Protein AF-A0A1G8PY46-F1 (afdb_monomer)

pLDDT: mean 83.16, std 12.47, range [31.34, 97.94]

Radius of gyration: 24.99 Å; Cα contacts (8 Å, |Δi|>4): 493; chains: 1; bounding box: 65×54×73 Å

Organism: NCBI:txid335973

Foldseek 3Di:
DVVQVVVLVVCCVVVVNDQQPDAAEAEDQDCPVPQQVLLVCCVPDPYHYWYWHFDADPVRPHTPDIDTDDHDDDPDDKAWDQWKWKWKDDLPDDPVVVVVLLCVQCVVLVFFFWKWWWWAAPPSIIIIIIIGIDDPDPVSLVVLLCQCVVVVNDDSVVSPPPDSRRSSVVSSCVVSVVTDIDIDGQCNVVCCVPVRVIDTDDMDGGDPCVVVVVVNDPVNVNCRSNLQPQSDQFWHWDKDDLVPVVRLVSNLNSVCSNCVLPVVVNVVVVVVSVVRSPDDDFWMKIWTGGHVVDVVVLVVPCVPDPVVVNNHTDIDTGGDDDD

Mean predicted aligned error: 11.76 Å

Structure (mmCIF, N/CA/C/O backbone):
data_AF-A0A1G8PY46-F1
#
_entry.id   AF-A0A1G8PY46-F1
#
loop_
_atom_site.group_PDB
_atom_site.id
_atom_site.type_symbol
_atom_site.label_atom_id
_atom_site.label_alt_id
_atom_site.label_comp_id
_atom_site.label_asym_id
_atom_site.label_entity_id
_atom_site.label_seq_id
_atom_site.pdbx_PDB_ins_code
_atom_site.Cartn_x
_atom_site.Cartn_y
_atom_site.Cartn_z
_atom_site.occupancy
_atom_site.B_iso_or_equiv
_atom_site.auth_seq_id
_atom_site.auth_comp_id
_atom_site.auth_asym_id
_atom_site.auth_atom_id
_atom_site.pdbx_PDB_model_num
ATOM 1 N N . MET A 1 1 ? 21.172 -11.751 -20.969 1.00 77.12 1 MET A N 1
ATOM 2 C CA . MET A 1 1 ? 20.817 -10.314 -20.916 1.00 77.12 1 MET A CA 1
ATOM 3 C C . MET A 1 1 ? 22.000 -9.412 -20.569 1.00 77.12 1 MET A C 1
ATOM 5 O O . MET A 1 1 ? 22.247 -8.497 -21.336 1.00 77.12 1 MET A O 1
ATOM 9 N N . HIS A 1 2 ? 22.786 -9.693 -19.517 1.00 74.19 2 HIS A N 1
ATOM 10 C CA . HIS A 1 2 ? 23.952 -8.867 -19.128 1.00 74.19 2 HIS A CA 1
ATOM 11 C C . HIS A 1 2 ? 24.968 -8.598 -20.259 1.00 74.19 2 HIS A C 1
ATOM 13 O O . HIS A 1 2 ? 25.479 -7.490 -20.395 1.00 74.19 2 HIS A O 1
ATOM 19 N N . GLU A 1 3 ? 25.213 -9.582 -21.126 1.00 84.31 3 GLU A N 1
ATOM 20 C CA . GLU A 1 3 ? 26.100 -9.400 -22.284 1.00 84.31 3 GLU A CA 1
ATOM 21 C C . GLU A 1 3 ? 25.593 -8.334 -23.273 1.00 84.31 3 GLU A C 1
ATOM 23 O O . GLU A 1 3 ? 26.402 -7.641 -23.879 1.00 84.31 3 GLU A O 1
ATOM 28 N N . ILE A 1 4 ? 24.277 -8.129 -23.407 1.00 86.38 4 ILE A N 1
ATOM 29 C CA . ILE A 1 4 ? 23.719 -7.115 -24.319 1.00 86.38 4 ILE A CA 1
ATOM 30 C C . ILE A 1 4 ? 24.109 -5.713 -23.854 1.00 86.38 4 ILE A C 1
ATOM 32 O O . ILE A 1 4 ? 24.609 -4.934 -24.662 1.00 86.38 4 ILE A O 1
ATOM 36 N N . ALA A 1 5 ? 23.954 -5.407 -22.560 1.00 84.44 5 ALA A N 1
ATOM 37 C CA . ALA A 1 5 ? 24.386 -4.121 -22.008 1.00 84.44 5 ALA A CA 1
ATOM 38 C C . ALA A 1 5 ? 25.882 -3.892 -22.237 1.00 84.44 5 ALA A C 1
ATOM 40 O O . ALA A 1 5 ? 26.283 -2.823 -22.687 1.00 84.44 5 ALA A O 1
ATOM 41 N N . LYS A 1 6 ? 26.703 -4.922 -22.018 1.00 87.81 6 LYS A N 1
ATOM 42 C CA . LYS A 1 6 ? 28.145 -4.853 -22.266 1.00 87.81 6 LYS A CA 1
ATOM 43 C C . LYS A 1 6 ? 28.465 -4.527 -23.728 1.00 87.81 6 LYS A C 1
ATOM 45 O O . LYS A 1 6 ? 29.339 -3.701 -23.980 1.00 87.81 6 LYS A O 1
ATOM 50 N N . TYR A 1 7 ? 27.773 -5.137 -24.691 1.00 89.50 7 TYR A N 1
ATOM 51 C CA . TYR A 1 7 ? 27.978 -4.834 -26.111 1.00 89.50 7 TYR A CA 1
ATOM 52 C C . TYR A 1 7 ? 27.495 -3.433 -26.492 1.00 89.50 7 TYR A C 1
ATOM 54 O O . TYR A 1 7 ? 28.191 -2.747 -27.240 1.00 89.50 7 TYR A O 1
ATOM 62 N N . VAL A 1 8 ? 26.355 -2.982 -25.960 1.00 88.88 8 VAL A N 1
ATOM 63 C CA . VAL A 1 8 ? 25.864 -1.609 -26.167 1.00 88.88 8 VAL A CA 1
ATOM 64 C C . VAL A 1 8 ? 26.856 -0.593 -25.597 1.00 88.88 8 VAL A C 1
ATOM 66 O O . VAL A 1 8 ? 27.206 0.366 -26.284 1.00 88.88 8 VAL A O 1
ATOM 69 N N . ASP A 1 9 ? 27.382 -0.835 -24.396 1.00 88.75 9 ASP A N 1
ATOM 70 C CA . ASP A 1 9 ? 28.396 0.011 -23.761 1.00 88.75 9 ASP A CA 1
ATOM 71 C C . ASP A 1 9 ? 29.704 0.042 -24.555 1.00 88.75 9 ASP A C 1
ATOM 73 O O . ASP A 1 9 ? 30.279 1.112 -24.767 1.00 88.75 9 ASP A O 1
ATOM 77 N N . LEU A 1 10 ? 30.180 -1.117 -25.020 1.00 92.25 10 LEU A N 1
ATOM 78 C CA . LEU A 1 10 ? 31.377 -1.204 -25.856 1.00 92.25 10 LEU A CA 1
ATOM 79 C C . LEU A 1 10 ? 31.194 -0.445 -27.172 1.00 92.25 10 LEU A C 1
ATOM 81 O O . LEU A 1 10 ? 32.072 0.327 -27.549 1.00 92.25 10 LEU A O 1
ATOM 85 N N . LEU A 1 11 ? 30.053 -0.617 -27.844 1.00 90.00 11 LEU A N 1
ATOM 86 C CA . LEU A 1 11 ? 29.757 0.064 -29.102 1.00 90.00 11 LEU A CA 1
ATOM 87 C C . LEU A 1 11 ? 29.624 1.579 -28.906 1.00 90.00 11 LEU A C 1
ATOM 89 O O . LEU A 1 11 ? 30.160 2.352 -29.699 1.00 90.00 11 LEU A O 1
ATOM 93 N N . SER A 1 12 ? 28.949 2.000 -27.835 1.00 91.38 12 SER A N 1
ATOM 94 C CA . SER A 1 12 ? 28.816 3.407 -27.451 1.00 91.38 12 SER A CA 1
ATOM 95 C C . SER A 1 12 ? 30.185 4.055 -27.235 1.00 91.38 12 SER A C 1
ATOM 97 O O . SER A 1 12 ? 30.443 5.125 -27.786 1.00 91.38 12 SER A O 1
ATOM 99 N N . ARG A 1 13 ? 31.094 3.382 -26.512 1.00 92.00 13 ARG A N 1
ATOM 100 C CA . ARG A 1 13 ? 32.457 3.872 -26.247 1.00 92.00 13 ARG A CA 1
ATOM 101 C C . ARG A 1 13 ? 33.333 3.894 -27.497 1.00 92.00 13 ARG A C 1
ATOM 103 O O . ARG A 1 13 ? 34.006 4.890 -27.731 1.00 92.00 13 ARG A O 1
ATOM 110 N N . ASP A 1 14 ? 33.318 2.826 -28.293 1.00 94.62 14 ASP A N 1
ATOM 111 C CA . ASP A 1 14 ? 34.152 2.710 -29.498 1.00 94.62 14 ASP A CA 1
ATOM 112 C C . ASP A 1 14 ? 33.733 3.704 -30.590 1.00 94.62 14 ASP A C 1
ATOM 114 O O . ASP A 1 14 ? 34.573 4.280 -31.279 1.00 94.62 14 ASP A O 1
ATOM 118 N N . LYS A 1 15 ? 32.424 3.932 -30.746 1.00 92.12 15 LYS A N 1
ATOM 119 C CA . LYS A 1 15 ? 31.873 4.803 -31.795 1.00 92.12 15 LYS A CA 1
ATOM 120 C C . LYS A 1 15 ? 31.502 6.203 -31.317 1.00 92.12 15 LYS A C 1
ATOM 122 O O . LYS A 1 15 ? 31.002 6.984 -32.122 1.00 92.12 15 LYS A O 1
ATOM 127 N N . ALA A 1 16 ? 31.732 6.516 -30.040 1.00 90.94 16 ALA A N 1
ATOM 128 C CA . ALA A 1 16 ? 31.291 7.756 -29.398 1.00 90.94 16 ALA A CA 1
ATOM 129 C C . ALA A 1 16 ? 29.795 8.061 -29.647 1.00 90.94 16 ALA A C 1
ATOM 131 O O . ALA A 1 16 ? 29.398 9.213 -29.830 1.00 90.94 16 ALA A O 1
ATOM 132 N N . LEU A 1 17 ? 28.961 7.016 -29.689 1.00 90.06 17 LEU A N 1
ATOM 133 C CA . LEU A 1 17 ? 27.523 7.131 -29.927 1.00 90.06 17 LEU A CA 1
ATOM 134 C C . LEU A 1 17 ? 26.765 7.161 -28.595 1.00 90.06 17 LEU A C 1
ATOM 136 O O . LEU A 1 17 ? 27.037 6.325 -27.732 1.00 90.06 17 LEU A O 1
ATOM 140 N N . PRO A 1 18 ? 25.766 8.044 -28.426 1.00 87.81 18 PRO A N 1
ATOM 141 C CA . PRO A 1 18 ? 24.839 7.957 -27.303 1.00 87.81 18 PRO A CA 1
ATOM 142 C C . PRO A 1 18 ? 24.098 6.614 -27.311 1.00 87.81 18 PRO A C 1
ATOM 144 O O . PRO A 1 18 ? 23.643 6.170 -28.367 1.00 87.81 18 PRO A O 1
ATOM 147 N N . LYS A 1 19 ? 23.910 5.993 -26.141 1.00 86.12 19 LYS A N 1
ATOM 148 C CA . LYS A 1 19 ? 23.200 4.706 -26.019 1.00 86.12 19 LYS A CA 1
ATOM 149 C C . LYS A 1 19 ? 21.767 4.755 -26.549 1.00 86.12 19 LYS A C 1
ATOM 151 O O . LYS A 1 19 ? 21.315 3.808 -27.178 1.00 86.12 19 LYS A O 1
ATOM 156 N N . SER A 1 20 ? 21.096 5.900 -26.425 1.00 85.75 20 SER A N 1
ATOM 157 C CA . SER A 1 20 ? 19.760 6.140 -26.991 1.00 85.75 20 SER A CA 1
ATOM 158 C C . SER A 1 20 ? 19.690 6.023 -28.522 1.00 85.75 20 SER A C 1
ATOM 160 O O . SER A 1 20 ? 18.602 5.912 -29.087 1.00 85.75 20 SER A O 1
ATOM 162 N N . LYS A 1 21 ? 20.835 6.042 -29.219 1.00 88.69 21 LYS A N 1
ATOM 163 C CA . LYS A 1 21 ? 20.943 5.819 -30.670 1.00 88.69 21 LYS A CA 1
ATOM 164 C C . LYS A 1 21 ? 21.267 4.370 -31.038 1.00 88.69 21 LYS A C 1
ATOM 166 O O . LYS A 1 21 ? 21.337 4.059 -32.224 1.00 88.69 21 LYS A O 1
ATOM 171 N N . ILE A 1 22 ? 21.456 3.495 -30.056 1.00 88.62 22 ILE A N 1
ATOM 172 C CA . ILE A 1 22 ? 21.764 2.080 -30.248 1.00 88.62 22 ILE A CA 1
ATOM 173 C C . ILE A 1 22 ? 20.509 1.283 -29.906 1.00 88.62 22 ILE A C 1
ATOM 175 O O . ILE A 1 22 ? 20.048 1.301 -28.771 1.00 88.62 22 ILE A O 1
ATOM 179 N N . ARG A 1 23 ? 19.949 0.579 -30.892 1.00 90.88 23 ARG A N 1
ATOM 180 C CA . ARG A 1 23 ? 18.818 -0.328 -30.675 1.00 90.88 23 ARG A CA 1
ATOM 181 C C . ARG A 1 23 ? 19.337 -1.745 -30.476 1.00 90.88 23 ARG A C 1
ATOM 183 O O . ARG A 1 23 ? 19.993 -2.285 -31.364 1.00 90.88 23 ARG A O 1
ATOM 190 N N . ALA A 1 24 ? 19.025 -2.337 -29.333 1.00 92.00 24 ALA A N 1
ATOM 191 C CA . ALA A 1 24 ? 19.292 -3.736 -29.048 1.00 92.00 24 ALA A CA 1
ATOM 192 C C . ALA A 1 24 ? 18.044 -4.573 -29.349 1.00 92.00 24 ALA A C 1
ATOM 194 O O . ALA A 1 24 ? 16.938 -4.222 -28.942 1.00 92.00 24 ALA A O 1
ATOM 195 N N . ILE A 1 25 ? 18.225 -5.685 -30.059 1.00 93.25 25 ILE A N 1
ATOM 196 C CA . ILE A 1 25 ? 17.149 -6.622 -30.387 1.00 93.25 25 ILE A CA 1
ATOM 197 C C . ILE A 1 25 ? 17.542 -8.001 -29.866 1.00 93.25 25 ILE A C 1
ATOM 199 O O . ILE A 1 25 ? 18.625 -8.500 -30.174 1.00 93.25 25 ILE A O 1
ATOM 203 N N . VAL A 1 26 ? 16.659 -8.613 -29.082 1.00 93.31 26 VAL A N 1
ATOM 204 C CA . VAL A 1 26 ? 16.766 -10.006 -28.645 1.00 93.31 26 VAL A CA 1
ATOM 205 C C . VAL A 1 26 ? 15.797 -10.824 -29.468 1.00 93.31 26 VAL A C 1
ATOM 207 O O . VAL A 1 26 ? 14.593 -10.610 -29.393 1.00 93.31 26 VAL A O 1
ATOM 210 N N . ALA A 1 27 ? 16.317 -11.764 -30.244 1.00 93.00 27 ALA A N 1
ATOM 211 C CA . ALA A 1 27 ? 15.505 -12.697 -31.005 1.00 93.00 27 ALA A CA 1
ATOM 212 C C . ALA A 1 27 ? 15.751 -14.116 -30.486 1.00 93.00 27 ALA A C 1
ATOM 214 O O . ALA A 1 27 ? 16.902 -14.517 -30.305 1.00 93.00 27 ALA A O 1
ATOM 215 N N . SER A 1 28 ? 14.681 -14.857 -30.210 1.00 92.81 28 SER A N 1
ATOM 216 C CA . SER A 1 28 ? 14.752 -16.238 -29.727 1.00 92.81 28 SER A CA 1
ATOM 217 C C . SER A 1 28 ? 13.562 -17.034 -30.241 1.00 92.81 28 SER A C 1
ATOM 219 O O . SER A 1 28 ? 12.477 -16.486 -30.394 1.00 92.81 28 SER A O 1
ATOM 221 N N . THR A 1 29 ? 13.741 -18.331 -30.460 1.00 90.75 29 THR A N 1
ATOM 222 C CA . THR A 1 29 ? 12.642 -19.269 -30.743 1.00 90.75 29 THR A CA 1
ATOM 223 C C . THR A 1 29 ? 11.928 -19.719 -29.467 1.00 90.75 29 THR A C 1
ATOM 225 O O . THR A 1 29 ? 10.829 -20.257 -29.519 1.00 90.75 29 THR A O 1
ATOM 228 N N . THR A 1 30 ? 12.562 -19.519 -28.306 1.00 89.38 30 THR A N 1
ATOM 229 C CA . THR A 1 30 ? 12.062 -19.984 -27.009 1.00 89.38 30 THR A CA 1
ATOM 230 C C . THR A 1 30 ? 12.155 -18.862 -25.988 1.00 89.38 30 THR A C 1
ATOM 232 O O . THR A 1 30 ? 13.247 -18.384 -25.675 1.00 89.38 30 THR A O 1
ATOM 235 N N . TRP A 1 31 ? 11.004 -18.460 -25.446 1.00 92.50 31 TRP A N 1
ATOM 236 C CA . TRP A 1 31 ? 10.899 -17.325 -24.526 1.00 92.50 31 TRP A CA 1
ATOM 237 C C . TRP A 1 31 ? 10.596 -17.696 -23.076 1.00 92.50 31 TRP A C 1
ATOM 239 O O . TRP A 1 31 ? 10.725 -16.833 -22.216 1.00 92.50 31 TRP A O 1
ATOM 249 N N . HIS A 1 32 ? 10.260 -18.950 -22.759 1.00 86.69 32 HIS A N 1
ATOM 250 C CA . HIS A 1 32 ? 9.801 -19.290 -21.404 1.00 86.69 32 HIS A CA 1
ATOM 251 C C . HIS A 1 32 ? 10.833 -18.968 -20.301 1.00 86.69 32 HIS A C 1
ATOM 253 O O . HIS A 1 32 ? 10.445 -18.532 -19.222 1.00 86.69 32 HIS A O 1
ATOM 259 N N . GLU A 1 33 ? 12.136 -19.127 -20.571 1.00 87.00 33 GLU A N 1
ATOM 260 C CA . GLU A 1 33 ? 13.217 -18.764 -19.630 1.00 87.00 33 GLU A CA 1
ATOM 261 C C . GLU A 1 33 ? 13.750 -17.346 -19.848 1.00 87.00 33 GLU A C 1
ATOM 263 O O . GLU A 1 33 ? 14.442 -16.799 -18.991 1.00 87.00 33 GLU A O 1
ATOM 268 N N . LEU A 1 34 ? 13.450 -16.742 -21.001 1.00 90.25 34 LEU A N 1
ATOM 269 C CA . LEU A 1 34 ? 13.962 -15.427 -21.378 1.00 90.25 34 LEU A CA 1
ATOM 270 C C . LEU A 1 34 ? 13.000 -14.295 -21.041 1.00 90.25 34 LEU A C 1
ATOM 272 O O . LEU A 1 34 ? 13.460 -13.173 -20.865 1.00 90.25 34 LEU A O 1
ATOM 276 N N . LEU A 1 35 ? 11.699 -14.561 -20.917 1.00 90.75 35 LEU A N 1
ATOM 277 C CA . LEU A 1 35 ? 10.681 -13.527 -20.763 1.00 90.75 35 LEU A CA 1
ATOM 278 C C . LEU A 1 35 ? 10.873 -12.719 -19.477 1.00 90.75 35 LEU A C 1
ATOM 280 O O . LEU A 1 35 ? 10.955 -11.497 -19.534 1.00 90.75 35 LEU A O 1
ATOM 284 N N . VAL A 1 36 ? 11.015 -13.382 -18.329 1.00 87.62 36 VAL A N 1
ATOM 285 C CA . VAL A 1 36 ? 11.248 -12.715 -17.036 1.00 87.62 36 VAL A CA 1
ATOM 286 C C . VAL A 1 36 ? 12.540 -11.883 -17.039 1.00 87.62 36 VAL A C 1
ATOM 288 O O . VAL A 1 36 ? 12.464 -10.680 -16.777 1.00 87.62 36 VAL A O 1
ATOM 291 N N . PRO A 1 37 ? 13.725 -12.439 -17.373 1.00 87.56 37 PRO A N 1
ATOM 292 C CA . PRO A 1 37 ? 14.949 -11.645 -17.388 1.00 87.56 37 PRO A CA 1
ATOM 293 C C . PRO A 1 37 ? 14.945 -10.567 -18.475 1.00 87.56 37 PRO A C 1
ATOM 295 O O . PRO A 1 37 ? 15.546 -9.519 -18.259 1.00 87.56 37 PRO A O 1
ATOM 298 N N . PHE A 1 38 ? 14.282 -10.781 -19.617 1.00 91.56 38 PHE A N 1
ATOM 299 C CA . PHE A 1 38 ? 14.081 -9.746 -20.633 1.00 91.56 38 PHE A CA 1
ATOM 300 C C . PHE A 1 38 ? 13.242 -8.594 -20.098 1.00 91.56 38 PHE A C 1
ATOM 302 O O . PHE A 1 38 ? 13.642 -7.450 -20.265 1.00 91.56 38 PHE A O 1
ATOM 309 N N . SER A 1 39 ? 12.137 -8.891 -19.417 1.00 88.50 39 SER A N 1
ATOM 310 C CA . SER A 1 39 ? 11.219 -7.883 -18.880 1.00 88.50 39 SER A CA 1
ATOM 311 C C . SER A 1 39 ? 11.896 -7.020 -17.818 1.00 88.50 39 SER A C 1
ATOM 313 O O . SER A 1 39 ? 11.839 -5.797 -17.893 1.00 88.50 39 SER A O 1
ATOM 315 N N . TYR A 1 40 ? 12.646 -7.648 -16.905 1.00 85.00 40 TYR A N 1
ATOM 316 C CA . TYR A 1 40 ? 13.486 -6.937 -15.938 1.00 85.00 40 TYR A CA 1
ATOM 317 C C . TYR A 1 40 ? 14.546 -6.054 -16.617 1.00 85.00 40 TYR A C 1
ATOM 319 O O . TYR A 1 40 ? 14.811 -4.933 -16.191 1.00 85.00 40 TYR A O 1
ATOM 327 N N . TYR A 1 41 ? 15.183 -6.546 -17.683 1.00 86.81 41 TYR A N 1
ATOM 328 C CA . TYR A 1 41 ? 16.186 -5.755 -18.394 1.00 86.81 41 TYR A CA 1
ATOM 329 C C . TYR A 1 41 ? 15.550 -4.593 -19.159 1.00 86.81 41 TYR A C 1
ATOM 331 O O . TYR A 1 41 ? 16.059 -3.482 -19.115 1.00 86.81 41 TYR A O 1
ATOM 339 N N . ALA A 1 42 ? 14.425 -4.832 -19.829 1.00 87.31 42 ALA A N 1
ATOM 340 C CA . ALA A 1 42 ? 13.709 -3.823 -20.597 1.00 87.31 42 ALA A CA 1
ATOM 341 C C . ALA A 1 42 ? 13.212 -2.668 -19.721 1.00 87.31 42 ALA A C 1
ATOM 343 O O . ALA A 1 42 ? 13.188 -1.537 -20.195 1.00 87.31 42 ALA A O 1
ATOM 344 N N . SER A 1 43 ? 12.878 -2.924 -18.450 1.00 79.06 43 SER A N 1
ATOM 345 C CA . SER A 1 43 ? 12.476 -1.878 -17.503 1.00 79.06 43 SER A CA 1
ATOM 346 C C . SER A 1 43 ? 13.638 -1.113 -16.859 1.00 79.06 43 SER A C 1
ATOM 348 O O . SER A 1 43 ? 13.401 -0.089 -16.224 1.00 79.06 43 SER A O 1
ATOM 350 N N . THR A 1 44 ? 14.884 -1.578 -17.002 1.00 78.31 44 THR A N 1
ATOM 351 C CA . THR A 1 44 ? 16.048 -1.008 -16.294 1.00 78.31 44 THR A CA 1
ATOM 352 C C . THR A 1 44 ? 17.074 -0.333 -17.200 1.00 78.31 44 THR A C 1
ATOM 354 O O . THR A 1 44 ? 17.870 0.472 -16.718 1.00 78.31 44 THR A O 1
ATOM 357 N N . VAL A 1 45 ? 17.096 -0.648 -18.497 1.00 84.06 45 VAL A N 1
ATOM 358 C CA . VAL A 1 45 ? 18.096 -0.106 -19.429 1.00 84.06 45 VAL A CA 1
ATOM 359 C C . VAL A 1 45 ? 17.723 1.270 -19.982 1.00 84.06 45 VAL A C 1
ATOM 361 O O . VAL A 1 45 ? 16.563 1.576 -20.235 1.00 84.06 45 VAL A O 1
ATOM 364 N N . ASP A 1 46 ? 18.744 2.085 -20.250 1.00 81.50 46 ASP A N 1
ATOM 365 C CA . ASP A 1 46 ? 18.645 3.448 -20.791 1.00 81.50 46 ASP A CA 1
ATOM 366 C C . ASP A 1 46 ? 18.741 3.507 -22.330 1.00 81.50 46 ASP A C 1
ATOM 368 O O . ASP A 1 46 ? 18.984 4.562 -22.925 1.00 81.50 46 ASP A O 1
ATOM 372 N N . PHE A 1 47 ? 18.562 2.366 -23.000 1.00 85.38 47 PHE A N 1
ATOM 373 C CA . PHE A 1 47 ? 18.610 2.238 -24.454 1.00 85.38 47 PHE A CA 1
ATOM 374 C C . PHE A 1 47 ? 17.420 1.439 -24.997 1.00 85.38 47 PHE A C 1
ATOM 376 O O . PHE A 1 47 ? 16.899 0.565 -24.306 1.00 85.38 47 PHE A O 1
ATOM 383 N N . PRO A 1 48 ? 16.996 1.685 -26.251 1.00 87.75 48 PRO A N 1
ATOM 384 C CA . PRO A 1 48 ? 15.925 0.916 -26.877 1.00 87.75 48 PRO A CA 1
ATOM 385 C C . PRO A 1 48 ? 16.247 -0.586 -26.925 1.00 87.75 48 PRO A C 1
ATOM 387 O O . PRO A 1 48 ? 17.176 -1.000 -27.622 1.00 87.75 48 PRO A O 1
ATOM 390 N N . LEU A 1 49 ? 15.457 -1.392 -26.214 1.00 91.94 49 LEU A N 1
ATOM 391 C CA . LEU A 1 49 ? 15.540 -2.852 -26.188 1.00 91.94 49 LEU A CA 1
ATOM 392 C C . LEU A 1 49 ? 14.217 -3.456 -26.679 1.00 91.94 49 LEU A C 1
ATOM 394 O O . LEU A 1 49 ? 13.151 -3.150 -26.152 1.00 91.94 49 LEU A O 1
ATOM 398 N N . GLU A 1 50 ? 14.286 -4.319 -27.690 1.00 94.19 50 GLU A N 1
ATOM 399 C CA . GLU A 1 50 ? 13.128 -5.014 -28.262 1.00 94.19 50 GLU A CA 1
ATOM 400 C C . GLU A 1 50 ? 13.327 -6.535 -28.227 1.00 94.19 50 GLU A C 1
ATOM 402 O O . GLU A 1 50 ? 14.449 -7.025 -28.361 1.00 94.19 50 GLU A O 1
ATOM 407 N N . GLY A 1 51 ? 12.234 -7.282 -28.058 1.00 94.25 51 GLY A N 1
ATOM 408 C CA . GLY A 1 51 ? 12.214 -8.744 -28.064 1.00 94.25 51 GLY A CA 1
ATOM 409 C C . GLY A 1 51 ? 11.377 -9.276 -29.225 1.00 94.25 51 GLY A C 1
ATOM 410 O O . GLY A 1 51 ? 10.298 -8.746 -29.481 1.00 94.25 51 GLY A O 1
ATOM 411 N N . TYR A 1 52 ? 11.852 -10.316 -29.910 1.00 95.44 52 TYR A N 1
ATOM 412 C CA . TYR A 1 52 ? 11.119 -11.018 -30.967 1.00 95.44 52 TYR A CA 1
ATOM 413 C C . TYR A 1 52 ? 11.157 -12.538 -30.765 1.00 95.44 52 TYR A C 1
ATOM 415 O O . TYR A 1 52 ? 12.215 -13.126 -30.519 1.00 95.44 52 TYR A O 1
ATOM 423 N N . SER A 1 53 ? 9.998 -13.180 -30.890 1.00 94.88 53 SER A N 1
ATOM 424 C CA . SER A 1 53 ? 9.875 -14.627 -31.035 1.00 94.88 53 SER A CA 1
ATOM 425 C C . SER A 1 53 ? 9.989 -14.992 -32.501 1.00 94.88 53 SER A C 1
ATOM 427 O O . SER A 1 53 ? 9.272 -14.421 -33.316 1.00 94.88 53 SER A O 1
ATOM 429 N N . LEU A 1 54 ? 10.897 -15.907 -32.824 1.00 94.25 54 LEU A N 1
ATOM 430 C CA . LEU A 1 54 ? 11.100 -16.381 -34.188 1.00 94.25 54 LEU A CA 1
ATOM 431 C C . LEU A 1 54 ? 10.425 -17.736 -34.375 1.00 94.25 54 LEU A C 1
ATOM 433 O O . LEU A 1 54 ? 10.738 -18.682 -33.649 1.00 94.25 54 LEU A O 1
ATOM 437 N N . ASP A 1 55 ? 9.572 -17.832 -35.386 1.00 92.12 55 ASP A N 1
ATOM 438 C CA . ASP A 1 55 ? 9.060 -19.105 -35.875 1.00 92.12 55 ASP A CA 1
ATOM 439 C C . ASP A 1 55 ? 9.998 -19.591 -36.981 1.00 92.12 55 ASP A C 1
ATOM 441 O O . ASP A 1 55 ? 10.208 -18.897 -37.975 1.00 92.12 55 ASP A O 1
ATOM 445 N N . MET A 1 56 ? 10.607 -20.763 -36.800 1.00 91.44 56 MET A N 1
ATOM 446 C CA . MET A 1 56 ? 11.592 -21.313 -37.739 1.00 91.44 56 MET A CA 1
ATOM 447 C C . MET A 1 56 ? 10.962 -22.380 -38.630 1.00 91.44 56 MET A C 1
ATOM 449 O O . MET A 1 56 ? 10.084 -23.128 -38.198 1.00 91.44 56 MET A O 1
ATOM 453 N N . ASP A 1 57 ? 11.462 -22.495 -39.855 1.00 89.62 57 ASP A N 1
ATOM 454 C CA . ASP A 1 57 ? 11.175 -23.625 -40.728 1.00 89.62 57 ASP A CA 1
ATOM 455 C C . ASP A 1 57 ? 11.857 -24.895 -40.191 1.00 89.62 57 ASP A C 1
ATOM 457 O O . ASP A 1 57 ? 12.720 -24.874 -39.310 1.00 89.62 57 ASP A O 1
ATOM 461 N N . THR A 1 58 ? 11.472 -26.036 -40.747 1.00 87.00 58 THR A N 1
ATOM 462 C CA . THR A 1 58 ? 11.974 -27.373 -40.411 1.00 87.00 58 THR A CA 1
ATOM 463 C C . THR A 1 58 ? 13.485 -27.545 -40.600 1.00 87.00 58 THR A C 1
ATOM 465 O O . THR A 1 58 ? 14.058 -28.488 -40.054 1.00 87.00 58 THR A O 1
ATOM 468 N N . ASP A 1 59 ? 14.141 -26.639 -41.332 1.00 88.94 59 ASP A N 1
ATOM 469 C CA . ASP A 1 59 ? 15.597 -26.594 -41.490 1.00 88.94 59 ASP A CA 1
ATOM 470 C C . ASP A 1 59 ? 16.325 -25.973 -40.279 1.00 88.94 59 ASP A C 1
ATOM 472 O O . ASP A 1 59 ? 17.546 -26.099 -40.170 1.00 88.94 59 ASP A O 1
ATOM 476 N N . GLY A 1 60 ? 15.594 -25.324 -39.362 1.00 79.81 60 GLY A N 1
ATOM 477 C CA . GLY A 1 60 ? 16.134 -24.647 -38.182 1.00 79.81 60 GLY A CA 1
ATOM 478 C C . GLY A 1 60 ? 16.974 -23.401 -38.490 1.00 79.81 60 GLY A C 1
ATOM 479 O O . GLY A 1 60 ? 17.654 -22.899 -37.596 1.00 79.81 60 GLY A O 1
ATOM 480 N N . ILE A 1 61 ? 16.952 -22.908 -39.732 1.00 84.44 61 ILE A N 1
ATOM 481 C CA . ILE A 1 61 ? 17.751 -21.768 -40.213 1.00 84.44 61 ILE A CA 1
ATOM 482 C C . ILE A 1 61 ? 16.848 -20.683 -40.801 1.00 84.44 61 ILE A C 1
ATOM 484 O O . ILE A 1 61 ? 17.076 -19.495 -40.565 1.00 84.44 61 ILE A O 1
ATOM 488 N N . THR A 1 62 ? 15.831 -21.072 -41.562 1.00 87.94 62 THR A N 1
ATOM 489 C CA . THR A 1 62 ? 14.928 -20.142 -42.230 1.00 87.94 62 THR A CA 1
ATOM 490 C C . THR A 1 62 ? 13.891 -19.634 -41.234 1.00 87.94 62 THR A C 1
ATOM 492 O O . THR A 1 62 ? 13.157 -20.415 -40.638 1.00 87.94 62 THR A O 1
ATOM 495 N N . VAL A 1 63 ? 13.823 -18.315 -41.045 1.00 89.00 63 VAL A N 1
ATOM 496 C CA . VAL A 1 63 ? 12.776 -17.670 -40.238 1.00 89.00 63 VAL A CA 1
ATOM 497 C C . VAL A 1 63 ? 11.510 -17.579 -41.088 1.00 89.00 63 VAL A C 1
ATOM 499 O O . VAL A 1 63 ? 11.526 -16.949 -42.145 1.00 89.00 63 VAL A O 1
ATOM 502 N N . LEU A 1 64 ? 10.432 -18.212 -40.634 1.00 91.25 64 LEU A N 1
ATOM 503 C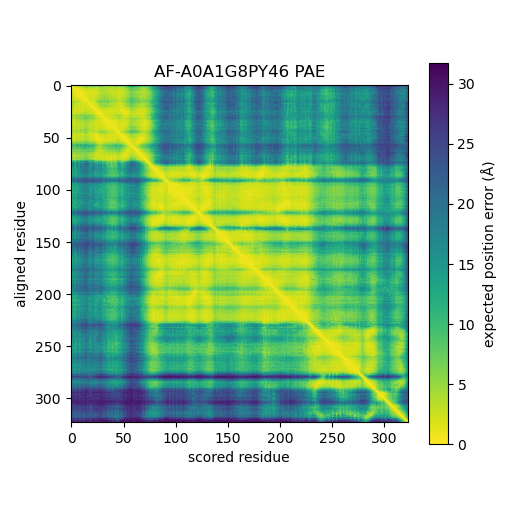 CA . LEU A 1 64 ? 9.110 -18.144 -41.253 1.00 91.25 64 LEU A CA 1
ATOM 504 C C . LEU A 1 64 ? 8.364 -16.883 -40.829 1.00 91.25 64 LEU A C 1
ATOM 506 O O . LEU A 1 64 ? 7.748 -16.229 -41.667 1.00 91.25 64 LEU A O 1
ATOM 510 N N . ASP A 1 65 ? 8.432 -16.549 -39.541 1.00 92.25 65 ASP A N 1
ATOM 511 C CA . ASP A 1 65 ? 7.759 -15.382 -38.982 1.00 92.25 65 ASP A CA 1
ATOM 512 C C . ASP A 1 65 ? 8.498 -14.839 -37.752 1.00 92.25 65 ASP A C 1
ATOM 514 O O . ASP A 1 65 ? 9.329 -15.522 -37.144 1.00 92.25 65 ASP A O 1
ATOM 518 N N . ALA A 1 66 ? 8.210 -13.589 -37.399 1.00 93.75 66 ALA A N 1
ATOM 519 C CA . ALA A 1 66 ? 8.766 -12.933 -36.228 1.00 93.75 66 ALA A CA 1
ATOM 520 C C . ALA A 1 66 ? 7.715 -12.062 -35.534 1.00 93.75 66 ALA A C 1
ATOM 522 O O . ALA A 1 66 ? 7.272 -11.044 -36.068 1.00 93.75 66 ALA A O 1
ATOM 523 N N . HIS A 1 67 ? 7.395 -12.406 -34.289 1.00 93.19 67 HIS A N 1
ATOM 524 C CA . HIS A 1 67 ? 6.405 -11.691 -33.482 1.00 93.19 67 HIS A CA 1
ATOM 525 C C . HIS A 1 67 ? 7.089 -10.925 -32.368 1.00 93.19 67 HIS A C 1
ATOM 527 O O . HIS A 1 67 ? 7.965 -11.457 -31.687 1.00 93.19 67 HIS A O 1
ATOM 533 N N . ARG A 1 68 ? 6.687 -9.675 -32.146 1.00 93.88 68 ARG A N 1
ATOM 534 C CA . ARG A 1 68 ? 7.230 -8.882 -31.042 1.00 93.88 68 ARG A CA 1
ATOM 535 C C . ARG A 1 68 ? 6.751 -9.455 -29.708 1.00 93.88 68 ARG A C 1
ATOM 537 O O . ARG A 1 68 ? 5.563 -9.702 -29.529 1.00 93.88 68 ARG A O 1
ATOM 544 N N . ILE A 1 69 ? 7.679 -9.628 -28.774 1.00 94.12 69 ILE A N 1
ATOM 545 C CA . ILE A 1 69 ? 7.380 -10.014 -27.397 1.00 94.12 69 ILE A CA 1
ATOM 546 C C . ILE A 1 69 ? 7.172 -8.759 -26.561 1.00 94.12 69 ILE A C 1
ATOM 548 O O . ILE A 1 69 ? 8.007 -7.849 -26.559 1.00 94.12 69 ILE A O 1
ATOM 552 N N . GLU A 1 70 ? 6.063 -8.731 -25.833 1.00 90.31 70 GLU A N 1
ATOM 553 C CA . GLU A 1 70 ? 5.822 -7.719 -24.816 1.00 90.31 70 GLU A CA 1
ATOM 554 C C . GLU A 1 70 ? 6.519 -8.118 -23.519 1.00 90.31 70 GLU A C 1
ATOM 556 O O . GLU A 1 70 ? 6.452 -9.265 -23.072 1.00 90.31 70 GLU A O 1
ATOM 561 N N . ALA A 1 71 ? 7.238 -7.160 -22.936 1.00 87.75 71 ALA A N 1
ATOM 562 C CA . ALA A 1 71 ? 7.777 -7.327 -21.601 1.00 87.75 71 ALA A CA 1
ATOM 563 C C . ALA A 1 71 ? 6.620 -7.459 -20.605 1.00 87.75 71 ALA A C 1
ATOM 565 O O . ALA A 1 71 ? 5.601 -6.781 -20.727 1.00 87.75 71 ALA A O 1
ATOM 566 N N . LEU A 1 72 ? 6.808 -8.307 -19.601 1.00 84.69 72 LEU A N 1
ATOM 567 C CA . LEU A 1 72 ? 5.946 -8.342 -18.434 1.00 84.69 72 LEU A CA 1
ATOM 568 C C . LEU A 1 72 ? 5.986 -6.977 -17.744 1.00 84.69 72 LEU A C 1
ATOM 570 O O . LEU A 1 72 ? 7.057 -6.372 -17.616 1.00 84.69 72 LEU A O 1
ATOM 574 N N . SER A 1 73 ? 4.829 -6.528 -17.263 1.00 69.56 73 SER A N 1
ATOM 575 C CA . SER A 1 73 ? 4.752 -5.407 -16.333 1.00 69.56 73 SER A CA 1
ATOM 576 C C . SER A 1 73 ? 5.648 -5.669 -15.124 1.00 69.56 73 SER A C 1
ATOM 578 O O . SER A 1 73 ? 5.888 -6.821 -14.744 1.00 69.56 73 SER A O 1
ATOM 580 N N . ALA A 1 74 ? 6.163 -4.595 -14.522 1.00 62.62 74 ALA A N 1
ATOM 581 C CA . ALA A 1 74 ? 6.862 -4.716 -13.251 1.00 62.62 74 ALA A CA 1
ATOM 582 C C . ALA A 1 74 ? 5.960 -5.458 -12.246 1.00 62.62 74 ALA A C 1
ATOM 584 O O . ALA A 1 74 ? 4.747 -5.253 -12.272 1.00 62.62 74 ALA A O 1
ATOM 585 N N . PRO A 1 75 ? 6.518 -6.339 -11.398 1.00 62.84 75 PRO A N 1
ATOM 586 C CA . PRO A 1 75 ? 5.722 -6.995 -10.375 1.00 62.84 75 PRO A CA 1
ATOM 587 C C . PRO A 1 75 ? 5.109 -5.934 -9.462 1.00 62.84 75 PRO A C 1
ATOM 589 O O . PRO A 1 75 ? 5.827 -5.067 -8.955 1.00 62.84 75 PRO A O 1
ATOM 592 N N . ASP A 1 76 ? 3.797 -6.010 -9.261 1.00 63.28 76 ASP A N 1
ATOM 593 C CA . ASP A 1 76 ? 3.097 -5.079 -8.388 1.00 63.28 76 ASP A CA 1
ATOM 594 C C . ASP A 1 76 ? 3.545 -5.293 -6.943 1.00 63.28 76 ASP A C 1
ATOM 596 O O . ASP A 1 76 ? 3.451 -6.393 -6.386 1.00 63.28 76 ASP A O 1
ATOM 600 N N . GLU A 1 77 ? 4.049 -4.233 -6.319 1.00 70.50 77 GLU A N 1
ATOM 601 C CA . GLU A 1 77 ? 4.394 -4.268 -4.906 1.00 70.50 77 GLU A CA 1
ATOM 602 C C . GLU A 1 77 ? 3.113 -4.333 -4.072 1.00 70.50 77 GLU A C 1
ATOM 604 O O . GLU A 1 77 ? 2.213 -3.500 -4.200 1.00 70.50 77 GLU A O 1
ATOM 609 N N 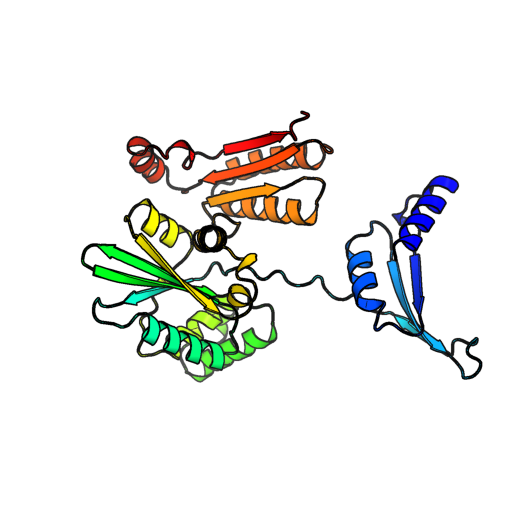. ARG A 1 78 ? 3.030 -5.331 -3.189 1.00 76.50 78 ARG A N 1
ATOM 610 C CA . ARG A 1 78 ? 1.942 -5.428 -2.220 1.00 76.50 78 ARG A CA 1
ATOM 611 C C . ARG A 1 78 ? 2.249 -4.519 -1.038 1.00 76.50 78 ARG A C 1
ATOM 613 O O . ARG A 1 78 ? 3.093 -4.836 -0.207 1.00 76.50 78 ARG A O 1
ATOM 620 N N . THR A 1 79 ? 1.520 -3.414 -0.950 1.00 84.88 79 THR A N 1
ATOM 621 C CA . THR A 1 79 ? 1.474 -2.561 0.244 1.00 84.88 79 THR A CA 1
ATOM 622 C C . THR A 1 79 ? 0.084 -2.588 0.881 1.00 84.88 79 THR A C 1
ATOM 624 O O . THR A 1 79 ? -0.849 -3.185 0.336 1.00 84.88 79 THR A O 1
ATOM 627 N N . LEU A 1 80 ? -0.041 -1.970 2.052 1.00 90.12 80 LEU A N 1
ATOM 628 C CA . LEU A 1 80 ? -1.297 -1.773 2.763 1.00 90.12 80 LEU A CA 1
ATOM 629 C C . LEU A 1 80 ? -2.069 -0.576 2.203 1.00 90.12 80 LEU A C 1
ATOM 631 O O . LEU A 1 80 ? -1.500 0.348 1.626 1.00 90.12 80 LEU A O 1
ATOM 635 N N . THR A 1 81 ? -3.385 -0.594 2.368 1.00 88.38 81 THR A N 1
ATOM 636 C CA . THR A 1 81 ? -4.280 0.411 1.794 1.00 88.38 81 THR A CA 1
ATOM 637 C C . THR A 1 81 ? -4.512 1.568 2.758 1.00 88.38 81 THR A C 1
ATOM 639 O O . THR A 1 81 ? -4.642 1.380 3.969 1.00 88.38 81 THR A O 1
ATOM 642 N N . TRP A 1 82 ? -4.637 2.786 2.224 1.00 85.38 82 TRP A N 1
ATOM 643 C CA . TRP A 1 82 ? -4.944 3.960 3.047 1.00 85.38 82 TRP A CA 1
ATOM 644 C C . TRP A 1 82 ? -6.328 3.862 3.705 1.00 85.38 82 TRP A C 1
ATOM 646 O O . TRP A 1 82 ? -6.488 4.168 4.887 1.00 85.38 82 TRP A O 1
ATOM 656 N N . HIS A 1 83 ? -7.333 3.388 2.961 1.00 88.44 83 HIS A N 1
ATOM 657 C CA . HIS A 1 83 ? -8.658 3.135 3.517 1.00 88.44 83 HIS A CA 1
ATOM 658 C C . HIS A 1 83 ? -8.609 1.940 4.470 1.00 88.44 83 HIS A C 1
ATOM 660 O O . HIS A 1 83 ? -8.223 0.836 4.084 1.00 88.44 83 HIS A O 1
ATOM 666 N N . GLN A 1 84 ? -9.019 2.170 5.717 1.00 94.44 84 GLN A N 1
ATOM 667 C CA . GLN A 1 84 ? -9.028 1.173 6.785 1.00 94.44 84 GLN A CA 1
ATOM 668 C C . GLN A 1 84 ? -10.415 1.111 7.441 1.00 94.44 84 GLN A C 1
ATOM 670 O O . GLN A 1 84 ? -11.283 1.972 7.224 1.00 94.44 84 GLN A O 1
ATOM 675 N N . ARG A 1 85 ? -10.646 0.091 8.274 1.00 96.69 85 ARG A N 1
ATOM 676 C CA . ARG A 1 85 ? -11.844 0.001 9.120 1.00 96.69 85 ARG A CA 1
ATOM 677 C C . ARG A 1 85 ? -11.482 -0.209 10.578 1.00 96.69 85 ARG A C 1
ATOM 679 O O . ARG A 1 85 ? -10.665 -1.051 10.923 1.00 96.69 85 ARG A O 1
ATOM 686 N N . TRP A 1 86 ? -12.142 0.558 11.431 1.00 96.00 86 TRP A N 1
ATOM 687 C CA . TRP A 1 86 ? -12.121 0.401 12.871 1.00 96.00 86 TRP A CA 1
ATOM 688 C C . TRP A 1 86 ? -13.315 -0.445 13.288 1.00 96.00 86 TRP A C 1
ATOM 690 O O . TRP A 1 86 ? -14.463 -0.037 13.100 1.00 96.00 86 TRP A O 1
ATOM 700 N N . ILE A 1 87 ? -13.048 -1.592 13.891 1.00 96.62 87 ILE A N 1
ATOM 701 C CA . ILE A 1 87 ? -14.065 -2.560 14.283 1.00 96.62 87 ILE A CA 1
ATOM 702 C C . ILE A 1 87 ? -14.101 -2.593 15.809 1.00 96.62 87 ILE A C 1
ATOM 704 O O . ILE A 1 87 ? -13.230 -3.215 16.418 1.00 96.62 87 ILE A O 1
ATOM 708 N N . PRO A 1 88 ? -15.042 -1.881 16.458 1.00 94.69 88 PRO A N 1
ATOM 709 C CA . PRO A 1 88 ? -15.136 -1.881 17.907 1.00 94.69 88 PRO A CA 1
ATOM 710 C C . PRO A 1 88 ? -15.633 -3.242 18.399 1.00 94.69 88 PRO A C 1
ATOM 712 O O . PRO A 1 88 ? -16.590 -3.803 17.864 1.00 94.69 88 PRO A O 1
ATOM 715 N N . LEU A 1 89 ? -15.006 -3.743 19.456 1.00 92.81 89 LEU A N 1
ATOM 716 C CA . LEU A 1 89 ? -15.359 -4.995 20.106 1.00 92.81 89 LEU A CA 1
ATOM 717 C C . LEU A 1 89 ? -15.876 -4.715 21.515 1.00 92.81 89 LEU A C 1
ATOM 719 O O . LEU A 1 89 ? -15.365 -3.848 22.234 1.00 92.81 89 LEU A O 1
ATOM 723 N N . THR A 1 90 ? -16.907 -5.454 21.912 1.00 84.94 90 THR A N 1
ATOM 724 C CA . THR A 1 90 ? -17.332 -5.487 23.309 1.00 84.94 90 THR A CA 1
ATOM 725 C C . THR A 1 90 ? -16.352 -6.353 24.113 1.00 84.94 90 THR A C 1
ATOM 727 O O . THR A 1 90 ? -15.768 -7.275 23.544 1.00 84.94 90 THR A O 1
ATOM 730 N N . PRO A 1 91 ? -16.141 -6.085 25.416 1.00 78.81 91 PRO A N 1
ATOM 731 C CA . PRO A 1 91 ? -15.122 -6.784 26.214 1.00 78.81 91 PRO A CA 1
ATOM 732 C C . PRO A 1 91 ? -15.289 -8.312 26.294 1.00 78.81 91 PRO A C 1
ATOM 734 O O . PRO A 1 91 ? -14.354 -9.020 26.649 1.00 78.81 91 PRO A O 1
ATOM 737 N N . ASP A 1 92 ? -16.494 -8.806 26.024 1.00 79.44 92 ASP A N 1
ATOM 738 C CA . ASP A 1 92 ? -16.899 -10.210 26.054 1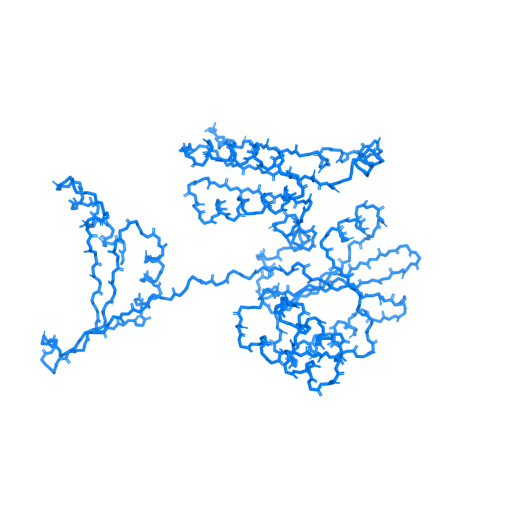.00 79.44 92 ASP A CA 1
ATOM 739 C C . ASP A 1 92 ? -16.823 -10.907 24.687 1.00 79.44 92 ASP A C 1
ATOM 741 O O . ASP A 1 92 ? -16.952 -12.131 24.623 1.00 79.44 92 ASP A O 1
ATOM 745 N N . LYS A 1 93 ? -16.613 -10.164 23.591 1.00 83.12 93 LYS A N 1
ATOM 746 C CA . LYS A 1 93 ? -16.481 -10.763 22.261 1.00 83.12 93 LYS A CA 1
ATOM 747 C C . LYS A 1 93 ? -15.111 -11.414 22.092 1.00 83.12 93 LYS A C 1
ATOM 749 O O . LYS A 1 93 ? -14.076 -10.813 22.363 1.00 83.12 93 LYS A O 1
ATOM 754 N N . ASP A 1 94 ? -15.108 -12.628 21.547 1.00 90.62 94 ASP A N 1
ATOM 755 C CA . ASP A 1 94 ? -13.876 -13.292 21.131 1.00 90.62 94 ASP A CA 1
ATOM 756 C C . ASP A 1 94 ? -13.330 -12.641 19.851 1.00 90.62 94 ASP A C 1
ATOM 758 O O . ASP A 1 94 ? -13.884 -12.788 18.758 1.00 90.62 94 ASP A O 1
ATOM 762 N N . VAL A 1 95 ? -12.207 -11.937 19.995 1.00 93.06 95 VAL A N 1
ATOM 763 C CA . VAL A 1 95 ? -11.479 -11.281 18.902 1.00 93.06 95 VAL A CA 1
ATOM 764 C C . VAL A 1 95 ? -11.156 -12.262 17.766 1.00 93.06 95 VAL A C 1
ATOM 766 O O . VAL A 1 95 ? -11.234 -11.888 16.599 1.00 93.06 95 VAL A O 1
ATOM 769 N N . ALA A 1 96 ? -10.799 -13.516 18.077 1.00 93.69 96 ALA A N 1
ATOM 770 C CA . ALA A 1 96 ? -10.465 -14.511 17.056 1.00 93.69 96 ALA A CA 1
ATOM 771 C C . ALA A 1 96 ? -11.698 -14.955 16.262 1.00 93.69 96 ALA A C 1
ATOM 773 O O . ALA A 1 96 ? -11.604 -15.186 15.058 1.00 93.69 96 ALA A O 1
ATOM 774 N N . HIS A 1 97 ? -12.856 -15.048 16.917 1.00 93.81 97 HIS A N 1
ATOM 775 C CA . HIS A 1 97 ? -14.111 -15.361 16.244 1.00 93.81 97 HIS A CA 1
ATOM 776 C C . HIS A 1 97 ? -14.501 -14.255 15.258 1.00 93.81 97 HIS A C 1
ATOM 778 O O . HIS A 1 97 ? -14.734 -14.545 14.088 1.00 93.81 97 HIS A O 1
ATOM 784 N N . VAL A 1 98 ? -14.454 -12.990 15.696 1.00 95.31 98 VAL A N 1
ATOM 785 C CA . VAL A 1 98 ? -14.730 -11.837 14.821 1.00 95.31 98 VAL A CA 1
ATOM 786 C C . VAL A 1 98 ? -13.744 -11.771 13.655 1.00 95.31 98 VAL A C 1
ATOM 788 O O . VAL A 1 98 ? -14.147 -11.514 12.525 1.00 95.31 98 VAL A O 1
ATOM 791 N N . TRP A 1 99 ? -12.458 -12.041 13.902 1.00 96.75 99 TRP A N 1
ATOM 792 C CA . TRP A 1 99 ? -11.466 -12.109 12.830 1.00 96.75 99 TRP A CA 1
ATOM 793 C C . TRP A 1 99 ? -11.792 -13.193 11.795 1.00 96.75 99 TRP A C 1
ATOM 795 O O . TRP A 1 99 ? -11.713 -12.941 10.595 1.00 96.75 99 TRP A O 1
ATOM 805 N N . ASN A 1 100 ? -12.194 -14.385 12.243 1.00 96.19 100 ASN A N 1
ATOM 806 C CA . ASN A 1 100 ? -12.557 -15.474 11.339 1.00 96.19 100 ASN A CA 1
ATOM 807 C C . ASN A 1 100 ? -13.788 -15.134 10.485 1.00 96.19 100 ASN A C 1
ATOM 809 O O . ASN A 1 100 ? -13.776 -15.450 9.299 1.00 96.19 100 ASN A O 1
ATOM 813 N N . GLU A 1 101 ? -14.799 -14.460 11.045 1.00 95.81 101 GLU A N 1
ATOM 814 C CA . GLU A 1 101 ? -15.951 -13.965 10.272 1.00 95.81 101 GLU A CA 1
ATOM 815 C C . GLU A 1 101 ? -15.506 -12.990 9.169 1.00 95.81 101 GLU A C 1
ATOM 817 O O . GLU A 1 101 ? -15.872 -13.156 8.007 1.00 95.81 101 GLU A O 1
ATOM 822 N N . ILE A 1 102 ? -14.651 -12.013 9.503 1.00 97.06 102 ILE A N 1
ATOM 823 C CA . ILE A 1 102 ? -14.098 -11.059 8.526 1.00 97.06 102 ILE A CA 1
ATOM 824 C C . ILE A 1 102 ? -13.334 -11.796 7.423 1.00 97.06 102 ILE A C 1
ATOM 826 O O . ILE A 1 102 ? -13.511 -11.496 6.243 1.00 97.06 102 ILE A O 1
ATOM 830 N N . ARG A 1 103 ? -12.499 -12.772 7.799 1.00 97.12 103 ARG A N 1
ATOM 831 C CA . ARG A 1 103 ? -11.712 -13.568 6.852 1.00 97.12 103 ARG A CA 1
ATOM 832 C C . ARG A 1 103 ? -12.598 -14.361 5.898 1.00 97.12 103 ARG A C 1
ATOM 834 O O . ARG A 1 103 ? -12.298 -14.433 4.709 1.00 97.12 103 ARG A O 1
ATOM 841 N N . GLU A 1 104 ? -13.669 -14.967 6.399 1.00 96.75 104 GLU A N 1
ATOM 842 C CA . GLU A 1 104 ? -14.609 -15.721 5.569 1.00 96.75 104 GLU A CA 1
ATOM 843 C C . GLU A 1 104 ? -15.332 -14.822 4.563 1.00 96.75 104 GLU A C 1
ATOM 845 O O . GLU A 1 104 ? -15.429 -15.189 3.393 1.00 96.75 104 GLU A O 1
ATOM 850 N N . GLU A 1 105 ? -15.783 -13.635 4.976 1.00 96.31 105 GLU A N 1
ATOM 851 C CA . GLU A 1 105 ? -16.430 -12.688 4.059 1.00 96.31 105 GLU A CA 1
ATOM 852 C C . GLU A 1 105 ? -15.452 -12.107 3.028 1.00 96.31 105 GLU A C 1
ATOM 854 O O . GLU A 1 105 ? -15.767 -12.070 1.839 1.00 96.31 105 GLU A O 1
ATOM 859 N N . LEU A 1 106 ? -14.233 -11.733 3.432 1.00 95.44 106 LEU A N 1
ATOM 860 C CA . LEU A 1 106 ? -13.205 -11.266 2.493 1.00 95.44 106 LEU A CA 1
ATOM 861 C C . LEU A 1 106 ? -12.810 -12.351 1.482 1.00 95.44 106 LEU A C 1
ATOM 863 O O . LEU A 1 106 ? -12.678 -12.057 0.296 1.00 95.44 106 LEU A O 1
ATOM 867 N N . SER A 1 107 ? -12.719 -13.612 1.913 1.00 94.31 107 SER A N 1
ATOM 868 C CA . SER A 1 107 ? -12.446 -14.749 1.026 1.00 94.31 107 SER A CA 1
ATOM 869 C C . SER A 1 107 ? -13.542 -14.946 -0.031 1.00 94.31 107 SER A C 1
ATOM 871 O O . SER A 1 107 ? -13.235 -15.175 -1.201 1.00 94.31 107 SER A O 1
ATOM 873 N N . LYS A 1 108 ? -14.824 -14.774 0.333 1.00 93.38 108 LYS A N 1
ATOM 874 C CA . LYS A 1 108 ? -15.948 -14.803 -0.629 1.00 93.38 108 LYS A CA 1
ATOM 875 C C . LYS A 1 108 ? -15.880 -13.663 -1.647 1.00 93.38 108 LYS A C 1
ATOM 877 O O . LYS A 1 108 ? -16.316 -13.843 -2.778 1.00 93.38 108 LYS A O 1
ATOM 882 N N . LEU A 1 109 ? -15.316 -12.521 -1.254 1.00 91.69 109 LEU A N 1
ATOM 883 C CA . LEU A 1 109 ? -15.023 -11.378 -2.126 1.00 91.69 109 LEU A CA 1
ATOM 884 C C . LEU A 1 109 ? -13.703 -11.546 -2.909 1.00 91.69 109 LEU A C 1
ATOM 886 O O . LEU A 1 109 ? -13.267 -10.623 -3.595 1.00 91.69 109 LEU A O 1
ATOM 890 N N . GLY A 1 110 ? -13.031 -12.696 -2.783 1.00 91.44 110 GLY A N 1
ATOM 891 C CA . GLY A 1 110 ? -11.751 -12.987 -3.427 1.00 91.44 110 GLY A CA 1
ATOM 892 C C . GLY A 1 110 ? -10.555 -12.246 -2.823 1.00 91.44 110 GLY A C 1
ATOM 893 O O . GLY A 1 110 ? -9.465 -12.278 -3.393 1.00 91.44 110 GLY A O 1
ATOM 894 N N . ILE A 1 111 ? -10.714 -11.549 -1.702 1.00 92.94 111 ILE A N 1
ATOM 895 C CA . ILE A 1 111 ? -9.661 -10.754 -1.065 1.00 92.94 111 ILE A CA 1
ATOM 896 C C . ILE A 1 111 ? -8.923 -11.630 -0.054 1.00 92.94 111 ILE A C 1
ATOM 898 O O . ILE A 1 111 ? -9.503 -12.090 0.926 1.00 92.94 111 ILE A O 1
ATOM 902 N N . PHE A 1 112 ? -7.630 -11.844 -0.296 1.00 93.25 112 PHE A N 1
ATOM 903 C CA . PHE A 1 112 ? -6.805 -12.766 0.493 1.00 93.25 112 PHE A CA 1
ATOM 904 C C . PHE A 1 112 ? -5.646 -12.079 1.218 1.00 93.25 112 PHE A C 1
ATOM 906 O O . PHE A 1 112 ? -5.209 -12.568 2.252 1.00 93.25 112 PHE A O 1
ATOM 913 N N . ASP A 1 113 ? -5.184 -10.934 0.714 1.00 94.19 113 ASP A N 1
ATOM 914 C CA . ASP A 1 113 ? -4.074 -10.178 1.292 1.00 94.19 113 ASP A CA 1
ATOM 915 C C . ASP A 1 113 ? -4.628 -9.068 2.193 1.00 94.19 113 ASP A C 1
ATOM 917 O O . ASP A 1 113 ? -5.120 -8.055 1.696 1.00 94.19 113 ASP A O 1
ATOM 921 N N . PHE A 1 114 ? -4.591 -9.249 3.514 1.00 96.31 114 PHE A N 1
ATOM 922 C CA . PHE A 1 114 ? -5.026 -8.234 4.481 1.00 96.31 114 PHE A CA 1
ATOM 923 C C . PHE A 1 114 ? -4.479 -8.508 5.887 1.00 96.31 114 PHE A C 1
ATOM 925 O O . PHE A 1 114 ? -4.013 -9.605 6.203 1.00 96.31 114 PHE A O 1
ATOM 932 N N . VAL A 1 115 ? -4.535 -7.489 6.746 1.00 97.50 115 VAL A N 1
ATOM 933 C CA . VAL A 1 115 ? -4.061 -7.552 8.132 1.00 97.50 115 VAL A CA 1
ATOM 934 C C . VAL A 1 115 ? -5.063 -6.937 9.103 1.00 97.50 115 VAL A C 1
ATOM 936 O O . VAL A 1 115 ? -5.852 -6.054 8.759 1.00 97.50 115 VAL A O 1
ATOM 939 N N . GLY A 1 116 ? -5.016 -7.413 10.342 1.00 97.62 116 GLY A N 1
ATOM 940 C CA . GLY A 1 116 ? -5.785 -6.905 11.467 1.00 97.62 116 GLY A CA 1
ATOM 941 C C . GLY A 1 116 ? -4.864 -6.566 12.630 1.00 97.62 116 GLY A C 1
ATOM 942 O O . GLY A 1 116 ? -4.151 -7.440 13.116 1.00 97.62 116 GLY A O 1
ATOM 943 N N . LEU A 1 117 ? -4.902 -5.332 13.121 1.00 97.12 117 LEU A N 1
ATOM 944 C CA . LEU A 1 117 ? -4.210 -4.947 14.351 1.00 97.12 117 LEU A CA 1
ATOM 945 C C . LEU A 1 117 ? -5.205 -4.915 15.511 1.00 97.12 117 LEU A C 1
ATOM 947 O O . LEU A 1 117 ? -6.131 -4.103 15.513 1.00 97.12 117 LEU A O 1
ATOM 951 N N . HIS A 1 118 ? -5.016 -5.789 16.501 1.00 96.31 118 HIS A N 1
ATOM 952 C CA . HIS A 1 118 ? -5.776 -5.724 17.746 1.00 96.31 118 HIS A CA 1
ATOM 953 C C . HIS A 1 118 ? -5.288 -4.556 18.605 1.00 96.31 118 HIS A C 1
ATOM 955 O O . HIS A 1 118 ? -4.087 -4.413 18.831 1.00 96.31 118 HIS A O 1
ATOM 961 N N . LEU A 1 119 ? -6.218 -3.754 19.115 1.00 94.62 119 LEU A N 1
ATOM 962 C CA . LEU A 1 119 ? -5.940 -2.638 20.010 1.00 94.62 119 LEU A CA 1
ATOM 963 C C . LEU A 1 119 ? -6.761 -2.759 21.292 1.00 94.62 119 LEU A C 1
ATOM 965 O O . LEU A 1 119 ? -7.968 -3.007 21.249 1.00 94.62 119 LEU A O 1
ATOM 969 N N . GLU A 1 120 ? -6.111 -2.496 22.423 1.00 93.12 120 GLU A N 1
ATOM 970 C CA . GLU A 1 120 ? -6.730 -2.471 23.748 1.00 93.12 120 GLU A CA 1
ATOM 971 C C . GLU A 1 120 ? -6.724 -1.048 24.309 1.00 93.12 120 GLU A C 1
ATOM 973 O O . GLU A 1 120 ? -5.693 -0.384 24.373 1.00 93.12 120 GLU A O 1
ATOM 978 N N . GLY A 1 121 ? -7.895 -0.560 24.700 1.00 87.56 121 GLY A N 1
ATOM 979 C CA . GLY A 1 121 ? -8.093 0.782 25.231 1.00 87.56 121 GLY A CA 1
ATOM 980 C C . GLY A 1 121 ? -8.528 0.772 26.691 1.00 87.56 121 GLY A C 1
ATOM 981 O O . GLY A 1 121 ? -8.757 -0.267 27.315 1.00 87.56 121 GLY A O 1
ATOM 982 N N . GLU A 1 122 ? -8.709 1.968 27.248 1.00 84.31 122 GLU A N 1
ATOM 983 C CA . GLU A 1 122 ? -9.217 2.114 28.610 1.00 84.31 122 GLU A CA 1
ATOM 984 C C . GLU A 1 122 ? -10.586 1.445 28.799 1.00 84.31 122 GLU A C 1
ATOM 986 O O . GLU A 1 122 ? -11.425 1.406 27.893 1.00 84.31 122 GLU A O 1
ATOM 991 N N . ARG A 1 123 ? -10.848 0.987 30.031 1.00 81.75 123 ARG A N 1
ATOM 992 C CA . ARG A 1 123 ? -12.107 0.330 30.431 1.00 81.75 123 ARG A CA 1
ATOM 993 C C . ARG A 1 123 ? -12.405 -0.942 29.627 1.00 81.75 123 ARG A C 1
ATOM 995 O O . ARG A 1 123 ? -13.563 -1.206 29.311 1.00 81.75 123 ARG A O 1
ATOM 1002 N N . SER A 1 124 ? -11.359 -1.703 29.297 1.00 82.12 124 SER A N 1
ATOM 1003 C CA . SER A 1 124 ? -11.452 -2.974 28.563 1.00 82.12 124 SER A CA 1
ATOM 1004 C C . SER A 1 124 ? -12.078 -2.838 27.173 1.00 82.12 124 SER A C 1
ATOM 1006 O O . SER A 1 124 ? -12.601 -3.810 26.634 1.00 82.12 124 SER A O 1
ATOM 1008 N N . LYS A 1 125 ? -12.044 -1.633 26.588 1.00 89.12 125 LYS A N 1
ATOM 1009 C CA . LYS A 1 125 ? -12.431 -1.445 25.192 1.00 89.12 125 LYS A CA 1
ATOM 1010 C C . LYS A 1 125 ? -11.439 -2.181 24.307 1.00 89.12 125 LYS A C 1
ATOM 1012 O O . LYS A 1 125 ? -10.236 -2.099 24.530 1.00 89.12 125 LYS A O 1
ATOM 1017 N N . GLN A 1 126 ? -11.950 -2.849 23.289 1.00 93.50 126 GLN A N 1
ATOM 1018 C CA . GLN A 1 126 ? -11.136 -3.559 22.316 1.00 93.50 126 GLN A CA 1
ATOM 1019 C C . GLN A 1 126 ? -11.546 -3.136 20.913 1.00 93.50 126 GLN A C 1
ATOM 1021 O O . GLN A 1 126 ? -12.681 -2.702 20.685 1.00 93.50 126 GLN A O 1
ATOM 1026 N N . ALA A 1 127 ? -10.618 -3.235 19.973 1.00 95.50 127 ALA A N 1
ATOM 1027 C CA . ALA A 1 127 ? -10.909 -3.021 18.569 1.00 95.50 127 ALA A CA 1
ATOM 1028 C C . ALA A 1 127 ? -9.954 -3.795 17.668 1.00 95.50 127 ALA A C 1
ATOM 1030 O O . ALA A 1 127 ? -8.843 -4.139 18.067 1.00 95.50 127 ALA A O 1
ATOM 1031 N N . ILE A 1 128 ? -10.387 -4.022 16.431 1.00 97.19 128 ILE A N 1
ATOM 1032 C CA . ILE A 1 128 ? -9.518 -4.447 15.336 1.00 97.19 128 ILE A CA 1
ATOM 1033 C C . ILE A 1 128 ? -9.437 -3.300 14.333 1.00 97.19 128 ILE A C 1
ATOM 1035 O O . ILE A 1 128 ? -10.460 -2.750 13.920 1.00 97.19 128 ILE A O 1
ATOM 1039 N N . VAL A 1 129 ? -8.221 -2.953 13.931 1.00 97.25 129 VAL A N 1
ATOM 1040 C CA . VAL A 1 129 ? -7.973 -2.123 12.753 1.00 97.25 129 VAL A CA 1
ATOM 1041 C C . VAL A 1 129 ? -7.753 -3.058 11.580 1.00 97.25 129 VAL A C 1
ATOM 1043 O O . VAL A 1 129 ? -6.738 -3.746 11.527 1.00 97.25 129 VAL A O 1
ATOM 1046 N N . LEU A 1 130 ? -8.716 -3.105 10.667 1.00 97.94 130 LEU A N 1
ATOM 1047 C CA . LEU A 1 130 ? -8.623 -3.868 9.430 1.00 97.94 130 LEU A CA 1
ATOM 1048 C C . LEU A 1 130 ? -8.010 -2.995 8.336 1.00 97.94 130 LEU A C 1
ATOM 1050 O O . LEU A 1 130 ? -8.499 -1.892 8.068 1.00 97.94 130 LEU A O 1
ATOM 1054 N N . CYS A 1 131 ? -6.988 -3.525 7.676 1.00 95.81 131 CYS A N 1
ATOM 1055 C CA . CYS A 1 131 ? -6.354 -2.916 6.519 1.00 95.81 131 CYS A CA 1
ATOM 1056 C C . CYS A 1 131 ? -6.174 -3.969 5.421 1.00 95.81 131 CYS A C 1
ATOM 1058 O O . CYS A 1 131 ? -5.725 -5.082 5.697 1.00 95.81 131 CYS A O 1
ATOM 1060 N N . LEU A 1 132 ? -6.559 -3.631 4.190 1.00 95.06 132 LEU A N 1
ATOM 1061 C CA . LEU A 1 132 ? -6.383 -4.519 3.045 1.00 95.06 132 LEU A CA 1
ATOM 1062 C C . LEU A 1 132 ? -4.971 -4.354 2.476 1.00 95.06 132 LEU A C 1
ATOM 1064 O O . LEU A 1 132 ? -4.311 -3.340 2.702 1.00 95.06 132 LEU A O 1
ATOM 1068 N N . GLY A 1 133 ? -4.506 -5.348 1.728 1.00 91.94 133 GLY A N 1
ATOM 1069 C CA . GLY A 1 133 ? -3.446 -5.159 0.750 1.00 91.94 133 GLY A CA 1
ATOM 1070 C C . GLY A 1 133 ? -4.000 -4.516 -0.524 1.00 91.94 133 GLY A C 1
ATOM 1071 O O . GLY A 1 133 ? -5.175 -4.686 -0.847 1.00 91.94 133 GLY A O 1
ATOM 1072 N N . THR A 1 134 ? -3.159 -3.783 -1.253 1.00 87.69 134 THR A N 1
ATOM 1073 C CA . THR A 1 134 ? -3.524 -3.194 -2.559 1.00 87.69 134 THR A CA 1
ATOM 1074 C C . THR A 1 134 ? -4.125 -4.228 -3.518 1.00 87.69 134 THR A C 1
ATOM 1076 O O . THR A 1 134 ? -3.539 -5.296 -3.748 1.00 87.69 134 THR A O 1
ATOM 1079 N N . ILE A 1 135 ? -5.283 -3.899 -4.096 1.00 85.69 135 ILE A N 1
ATOM 1080 C CA . ILE A 1 135 ? -6.025 -4.746 -5.031 1.00 85.69 135 ILE A CA 1
ATOM 1081 C C . ILE A 1 135 ? -5.628 -4.342 -6.451 1.00 85.69 135 ILE A C 1
ATOM 1083 O O . ILE A 1 135 ? -6.102 -3.352 -6.994 1.00 85.69 135 ILE A O 1
ATOM 1087 N N . GLN A 1 136 ? -4.747 -5.138 -7.052 1.00 72.38 136 GLN A N 1
ATOM 1088 C CA . GLN A 1 136 ? -4.163 -4.841 -8.372 1.00 72.38 136 GLN A CA 1
ATOM 1089 C C . GLN A 1 136 ? -5.019 -5.357 -9.540 1.00 72.38 136 GLN A C 1
ATOM 1091 O O . GLN A 1 136 ? -4.814 -4.980 -10.687 1.00 72.38 136 GLN A O 1
ATOM 1096 N N . ASP A 1 137 ? -5.985 -6.228 -9.254 1.00 70.38 137 ASP A N 1
ATOM 1097 C CA . ASP A 1 137 ? -6.872 -6.799 -10.262 1.00 70.38 137 ASP A CA 1
ATOM 1098 C C . ASP A 1 137 ? -7.988 -5.801 -10.613 1.00 70.38 137 ASP A C 1
ATOM 1100 O O . ASP A 1 137 ? -8.918 -5.589 -9.826 1.00 70.38 137 ASP A O 1
ATOM 1104 N N . THR A 1 138 ? -7.885 -5.166 -11.787 1.00 65.38 138 THR A N 1
ATOM 1105 C CA . THR A 1 138 ? -8.862 -4.170 -12.249 1.00 65.38 138 THR A CA 1
A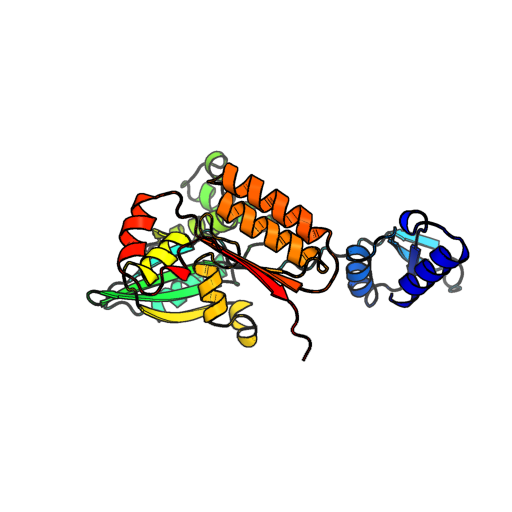TOM 1106 C C . THR A 1 138 ? -10.257 -4.757 -12.440 1.00 65.38 138 THR A C 1
ATOM 1108 O O . THR A 1 138 ? -11.238 -4.023 -12.303 1.00 65.38 138 THR A O 1
ATOM 1111 N N . ASP A 1 139 ? -10.371 -6.063 -12.693 1.00 62.19 139 ASP A N 1
ATOM 1112 C CA . ASP A 1 139 ? -11.653 -6.713 -12.969 1.00 62.19 139 ASP A CA 1
ATOM 1113 C C . ASP A 1 139 ? -12.517 -6.810 -11.702 1.00 62.19 139 ASP A C 1
ATOM 1115 O O . ASP A 1 139 ? -13.740 -6.652 -11.754 1.00 62.19 139 ASP A O 1
ATOM 1119 N N . ARG A 1 140 ? -11.890 -6.913 -10.523 1.00 80.12 140 ARG A N 1
ATOM 1120 C CA . ARG A 1 140 ? -12.603 -6.966 -9.233 1.00 80.12 140 ARG A CA 1
ATOM 1121 C C . ARG A 1 140 ? -13.385 -5.707 -8.910 1.00 80.12 140 ARG A C 1
ATOM 1123 O O . ARG A 1 140 ? -14.399 -5.772 -8.217 1.00 80.12 140 ARG A O 1
ATOM 1130 N N . ARG A 1 141 ? -12.947 -4.551 -9.416 1.00 87.06 141 ARG A N 1
ATOM 1131 C CA . ARG A 1 141 ? -13.692 -3.299 -9.241 1.00 87.06 141 ARG A CA 1
ATOM 1132 C C . ARG A 1 141 ? -15.116 -3.449 -9.769 1.00 87.06 141 ARG A C 1
ATOM 1134 O O . ARG A 1 141 ? -16.062 -3.090 -9.072 1.00 87.06 141 ARG A O 1
ATOM 1141 N N . ALA A 1 142 ? -15.256 -3.971 -10.987 1.00 84.38 142 ALA A N 1
ATOM 1142 C CA . ALA A 1 142 ? -16.553 -4.136 -11.628 1.00 84.38 142 ALA A CA 1
ATOM 1143 C C . ALA A 1 142 ? -17.451 -5.090 -10.827 1.00 84.38 142 ALA A C 1
ATOM 1145 O O . ALA A 1 142 ? -18.642 -4.822 -10.668 1.00 84.38 142 ALA A O 1
ATOM 1146 N N . GLU A 1 143 ? -16.875 -6.151 -10.257 1.00 88.75 143 GLU A N 1
ATOM 1147 C CA . GLU A 1 143 ? -17.594 -7.092 -9.394 1.00 88.75 143 GLU A CA 1
ATOM 1148 C C . GLU A 1 143 ? -18.125 -6.422 -8.120 1.00 88.75 143 GLU A C 1
ATOM 1150 O O . GLU A 1 143 ? -19.297 -6.602 -7.780 1.00 88.75 143 GLU A O 1
ATOM 1155 N N . PHE A 1 144 ? -17.312 -5.604 -7.439 1.00 91.00 144 PHE A N 1
ATOM 1156 C CA . PHE A 1 144 ? -17.747 -4.887 -6.235 1.00 91.00 144 PHE A CA 1
ATOM 1157 C C . PHE A 1 144 ? -18.826 -3.846 -6.533 1.00 91.00 144 PHE A C 1
ATOM 1159 O O . PHE A 1 144 ? -19.809 -3.768 -5.797 1.00 91.00 144 PHE A O 1
ATOM 1166 N N . VAL A 1 145 ? -18.680 -3.081 -7.621 1.00 88.06 145 VAL A N 1
ATOM 1167 C CA . VAL A 1 145 ? -19.708 -2.128 -8.067 1.00 88.06 145 VAL A CA 1
ATOM 1168 C C . VAL A 1 145 ? -21.013 -2.864 -8.348 1.00 88.06 145 VAL A C 1
ATOM 1170 O O . VAL A 1 145 ? -22.047 -2.514 -7.784 1.00 88.06 145 VAL A O 1
ATOM 1173 N N . HIS A 1 146 ? -20.968 -3.926 -9.157 1.00 89.88 146 HIS A N 1
ATOM 1174 C CA . HIS A 1 146 ? -22.152 -4.719 -9.473 1.00 89.88 146 HIS A CA 1
ATOM 1175 C C . HIS A 1 146 ? -22.810 -5.283 -8.207 1.00 89.88 146 HIS A C 1
ATOM 1177 O O . HIS A 1 146 ? -24.029 -5.205 -8.062 1.00 89.88 146 HIS A O 1
ATOM 1183 N N . LEU A 1 147 ? -22.023 -5.818 -7.269 1.00 90.38 147 LEU A N 1
ATOM 1184 C CA . LEU A 1 147 ? -22.528 -6.329 -5.998 1.00 90.38 147 LEU A CA 1
ATOM 1185 C C . LEU A 1 147 ? -23.281 -5.242 -5.217 1.00 90.38 147 LEU A C 1
ATOM 1187 O O . LEU A 1 147 ? -24.438 -5.454 -4.855 1.00 90.38 147 LEU A O 1
ATOM 1191 N N . LEU A 1 148 ? -22.660 -4.080 -5.010 1.00 91.00 148 LEU A N 1
ATOM 1192 C CA . LEU A 1 148 ? -23.230 -2.968 -4.244 1.00 91.00 148 LEU A CA 1
ATOM 1193 C C . LEU A 1 148 ? -24.494 -2.385 -4.897 1.00 91.00 148 LEU A C 1
ATOM 1195 O O . LEU A 1 148 ? -25.486 -2.137 -4.207 1.00 91.00 148 LEU A O 1
ATOM 1199 N N . VAL A 1 149 ? -24.493 -2.236 -6.225 1.00 91.62 149 VA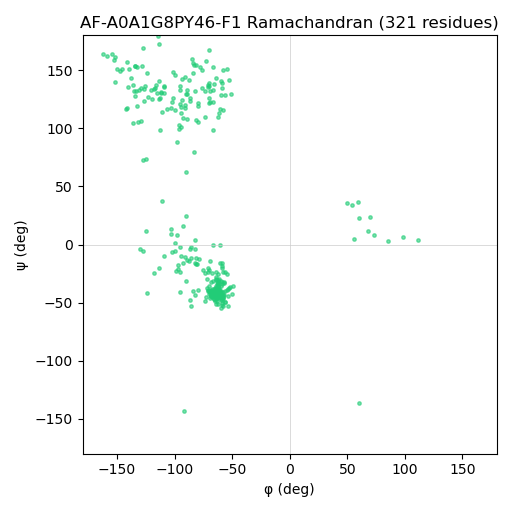L A N 1
ATOM 1200 C CA . VAL A 1 149 ? -25.654 -1.763 -6.997 1.00 91.62 149 VAL A CA 1
ATOM 1201 C C . VAL A 1 149 ? -26.784 -2.795 -6.975 1.00 91.62 149 VAL A C 1
ATOM 1203 O O . VAL A 1 149 ? -27.938 -2.451 -6.732 1.00 91.62 149 VAL A O 1
ATOM 1206 N N . SER A 1 150 ? -26.477 -4.086 -7.157 1.00 89.38 150 SER A N 1
ATOM 1207 C CA . SER A 1 150 ? -27.484 -5.162 -7.155 1.00 89.38 150 SER A CA 1
ATOM 1208 C C . SER A 1 150 ? -28.198 -5.327 -5.809 1.00 89.38 150 SER A C 1
ATOM 1210 O O . SER A 1 150 ? -29.328 -5.813 -5.756 1.00 89.38 150 SER A O 1
ATOM 1212 N N . GLN A 1 151 ? -27.557 -4.889 -4.725 1.00 87.88 151 GLN A N 1
ATOM 1213 C CA . GLN A 1 151 ? -28.121 -4.861 -3.377 1.00 87.88 151 GLN A CA 1
ATOM 1214 C C . GLN A 1 151 ? -28.999 -3.624 -3.122 1.00 87.88 151 GLN A C 1
ATOM 1216 O O . GLN A 1 151 ? -29.616 -3.529 -2.062 1.00 87.88 151 GLN A O 1
ATOM 1221 N N . GLY A 1 152 ? -29.087 -2.698 -4.085 1.00 83.50 152 GLY A N 1
ATOM 1222 C CA . GLY A 1 152 ? -29.892 -1.479 -3.999 1.00 83.50 152 GLY A CA 1
ATOM 1223 C C . GLY A 1 152 ? -29.359 -0.461 -2.992 1.00 83.50 152 GLY A C 1
ATOM 1224 O O . GLY A 1 152 ? -30.139 0.321 -2.453 1.00 83.50 152 GLY A O 1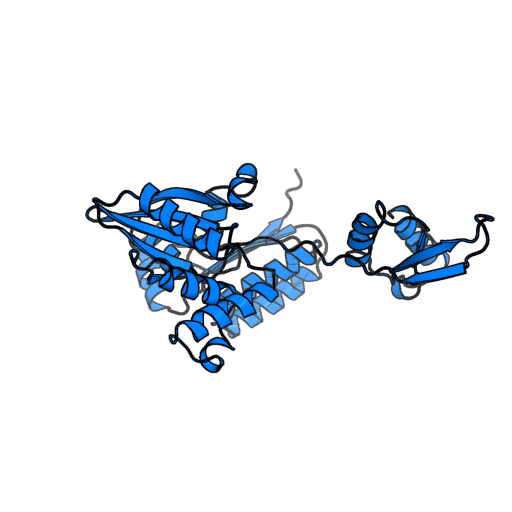
ATOM 1225 N N . LEU A 1 153 ? -28.059 -0.513 -2.686 1.00 77.69 153 LEU A N 1
ATOM 1226 C CA . LEU A 1 153 ? -27.428 0.349 -1.683 1.00 77.69 153 LEU A CA 1
ATOM 1227 C C . LEU A 1 153 ? -26.905 1.661 -2.271 1.00 77.69 153 LEU A C 1
ATOM 1229 O O . LEU A 1 153 ? -26.886 2.667 -1.568 1.00 77.69 153 LEU A O 1
ATOM 1233 N N . PHE A 1 154 ? -26.474 1.627 -3.531 1.00 88.38 154 PHE A N 1
ATOM 1234 C CA . PHE A 1 154 ? -25.832 2.733 -4.237 1.00 88.38 154 PHE A CA 1
ATOM 1235 C C . PHE A 1 154 ? -26.226 2.703 -5.710 1.00 88.38 154 PHE A C 1
ATOM 1237 O O . PHE A 1 154 ? -26.447 1.619 -6.262 1.00 88.38 154 PHE A O 1
ATOM 1244 N N . ASP A 1 155 ? -26.249 3.869 -6.347 1.00 88.38 155 ASP A N 1
ATOM 1245 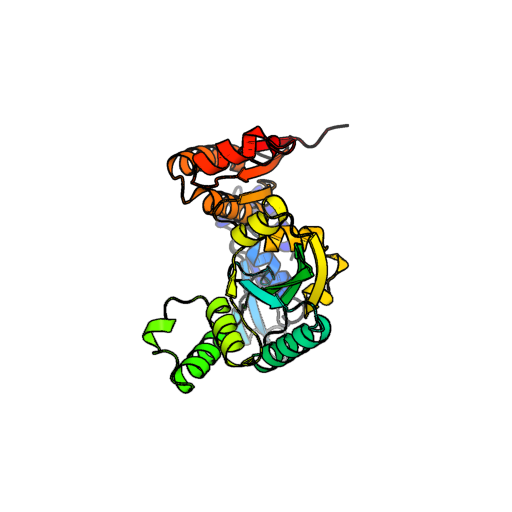C CA . ASP A 1 155 ? -26.289 3.952 -7.802 1.00 88.38 155 ASP A CA 1
ATOM 1246 C C . ASP A 1 155 ? -24.862 3.849 -8.365 1.00 88.38 155 ASP A C 1
ATOM 1248 O O . ASP A 1 155 ? -23.876 4.148 -7.689 1.00 88.38 155 ASP A O 1
ATOM 1252 N N . GLU A 1 156 ? -24.718 3.419 -9.621 1.00 86.88 156 GLU A N 1
ATOM 1253 C CA . GLU A 1 156 ? -23.393 3.259 -10.243 1.00 86.88 156 GLU A CA 1
ATOM 1254 C C . GLU A 1 156 ? -22.606 4.580 -10.270 1.00 86.88 156 GLU A C 1
ATOM 1256 O O . GLU A 1 156 ? -21.388 4.583 -10.095 1.00 86.88 156 GLU A O 1
ATOM 1261 N N . ASP A 1 157 ? -23.306 5.706 -10.436 1.00 87.75 157 ASP A N 1
ATOM 1262 C CA . ASP A 1 157 ? -22.712 7.043 -10.431 1.00 87.75 157 ASP A CA 1
ATOM 1263 C C . ASP A 1 157 ? -22.064 7.399 -9.083 1.00 87.75 157 ASP A C 1
ATOM 1265 O O . ASP A 1 157 ? -21.003 8.024 -9.085 1.00 87.75 157 ASP A O 1
ATOM 1269 N N . ASP A 1 158 ? -22.622 6.936 -7.958 1.00 86.56 158 ASP A N 1
ATOM 1270 C CA . ASP A 1 158 ? -22.073 7.184 -6.615 1.00 86.56 158 ASP A CA 1
ATOM 1271 C C . ASP A 1 158 ? -20.724 6.480 -6.403 1.00 86.56 158 ASP A C 1
ATOM 1273 O O . ASP A 1 158 ? -19.915 6.892 -5.575 1.00 86.56 158 ASP A O 1
ATOM 1277 N N . LEU A 1 159 ? -20.470 5.403 -7.151 1.00 89.19 159 LEU A N 1
ATOM 1278 C CA . LEU A 1 159 ? -19.312 4.528 -6.966 1.00 89.19 159 LEU A CA 1
ATOM 1279 C C . LEU A 1 159 ? -18.170 4.823 -7.947 1.00 89.19 159 LEU A C 1
ATOM 1281 O O . LEU A 1 159 ? -17.094 4.230 -7.838 1.00 89.19 159 LEU A O 1
ATOM 1285 N N . LYS A 1 160 ? -18.372 5.726 -8.916 1.00 83.94 160 LYS A N 1
ATOM 1286 C CA . LYS A 1 160 ? -17.392 5.998 -9.982 1.00 83.94 160 LYS A CA 1
ATOM 1287 C C . LYS A 1 160 ? -16.060 6.517 -9.457 1.00 83.94 160 LYS A C 1
ATOM 1289 O O . LYS A 1 160 ? -15.023 6.101 -9.971 1.00 83.94 160 LYS A O 1
ATOM 1294 N N . GLU A 1 161 ? -16.093 7.384 -8.451 1.00 83.69 161 GLU A N 1
ATOM 1295 C CA . GLU A 1 161 ? -14.904 8.047 -7.899 1.00 83.69 161 GLU A CA 1
ATOM 1296 C C . GLU A 1 161 ? -14.242 7.258 -6.761 1.00 83.69 161 GLU A C 1
ATOM 1298 O O . GLU A 1 161 ? -13.100 7.533 -6.397 1.00 83.69 161 GLU A O 1
ATOM 1303 N N . GLU A 1 162 ? -14.924 6.249 -6.219 1.00 86.31 162 GLU A N 1
ATOM 1304 C CA . GLU A 1 162 ? -14.420 5.466 -5.092 1.00 86.31 162 GLU A CA 1
ATOM 1305 C C . GLU A 1 162 ? -13.246 4.582 -5.508 1.00 86.31 162 GLU A C 1
ATOM 1307 O O . GLU A 1 162 ? -13.288 3.954 -6.562 1.00 86.31 162 GLU A O 1
ATOM 1312 N N . ALA A 1 163 ? -12.205 4.468 -4.683 1.00 86.69 163 ALA A N 1
ATOM 1313 C CA . ALA A 1 163 ? -11.100 3.541 -4.939 1.00 86.69 163 ALA A CA 1
ATOM 1314 C C . ALA A 1 163 ? -11.564 2.072 -4.852 1.00 86.69 163 ALA A C 1
ATOM 1316 O O . ALA A 1 163 ? -12.496 1.746 -4.114 1.00 86.69 163 ALA A O 1
ATOM 1317 N N . THR A 1 164 ? -10.904 1.156 -5.569 1.00 89.75 164 THR A N 1
ATOM 1318 C CA . THR A 1 164 ? -11.266 -0.279 -5.583 1.00 89.75 164 THR A CA 1
ATOM 1319 C C . THR A 1 164 ? -11.266 -0.888 -4.178 1.00 89.75 164 THR A C 1
ATOM 1321 O O . THR A 1 164 ? -12.172 -1.630 -3.807 1.00 89.75 164 THR A O 1
ATOM 1324 N N . GLU A 1 165 ? -10.294 -0.512 -3.357 1.00 90.38 165 GLU A N 1
ATOM 1325 C CA . GLU A 1 165 ? -10.158 -0.902 -1.957 1.00 90.38 165 GLU A CA 1
ATOM 1326 C C . GLU A 1 165 ? -11.313 -0.389 -1.092 1.00 90.38 165 GLU A C 1
ATOM 1328 O O . GLU A 1 165 ? -11.773 -1.072 -0.176 1.00 90.38 165 GLU A O 1
ATOM 1333 N N . GLN A 1 166 ? -11.798 0.820 -1.371 1.00 90.75 166 GLN A N 1
ATOM 1334 C CA . GLN A 1 166 ? -12.914 1.402 -0.638 1.00 90.75 166 GLN A CA 1
ATOM 1335 C C . GLN A 1 166 ? -14.219 0.686 -0.988 1.00 90.75 166 GLN A C 1
ATOM 1337 O O . GLN A 1 166 ? -14.980 0.355 -0.078 1.00 90.75 166 GLN A O 1
ATOM 1342 N N . LEU A 1 167 ? -14.420 0.345 -2.265 1.00 93.06 167 LEU A N 1
ATOM 1343 C CA . LEU A 1 167 ? -15.533 -0.493 -2.720 1.00 93.06 167 LEU A CA 1
ATOM 1344 C C . LEU A 1 167 ? -15.502 -1.881 -2.068 1.00 93.06 167 LEU A C 1
ATOM 1346 O O . LEU A 1 167 ? -16.523 -2.343 -1.563 1.00 93.06 167 LEU A O 1
ATOM 1350 N N . ALA A 1 168 ? -14.328 -2.513 -2.001 1.00 94.12 168 ALA A N 1
ATOM 1351 C CA . ALA A 1 168 ? -14.132 -3.783 -1.306 1.00 94.12 168 ALA A CA 1
ATOM 1352 C C . ALA A 1 168 ? -14.529 -3.702 0.178 1.00 94.12 168 ALA A C 1
ATOM 1354 O O . ALA A 1 168 ? -15.251 -4.559 0.689 1.00 94.12 168 ALA A O 1
ATOM 1355 N N . LEU A 1 169 ? -14.102 -2.647 0.877 1.00 94.81 169 LEU A N 1
ATOM 1356 C CA . LEU A 1 169 ? -14.467 -2.431 2.277 1.00 94.81 169 LEU A CA 1
ATOM 1357 C C . LEU A 1 169 ? -15.957 -2.103 2.457 1.00 94.81 169 LEU A C 1
ATOM 1359 O O . LEU A 1 169 ? -16.527 -2.449 3.488 1.00 94.81 169 LEU A O 1
ATOM 1363 N N . MET A 1 170 ? -16.597 -1.429 1.497 1.00 93.50 170 MET A N 1
ATOM 1364 C CA . MET A 1 170 ? -18.049 -1.201 1.503 1.00 93.50 170 MET A CA 1
ATOM 1365 C C . MET A 1 170 ? -18.815 -2.513 1.312 1.00 93.50 170 MET A C 1
ATOM 1367 O O . MET A 1 170 ? -19.745 -2.789 2.069 1.00 93.50 170 MET A O 1
ATOM 1371 N N . ALA A 1 171 ? -18.384 -3.347 0.362 1.00 93.56 171 ALA A N 1
ATOM 1372 C CA . ALA A 1 171 ? -18.940 -4.677 0.136 1.00 93.56 171 ALA A CA 1
ATOM 1373 C C . ALA A 1 171 ? -18.803 -5.564 1.382 1.00 93.56 171 ALA A C 1
ATOM 1375 O O . ALA A 1 171 ? -19.779 -6.190 1.797 1.00 93.56 171 ALA A O 1
ATOM 1376 N N . LEU A 1 172 ? -17.632 -5.552 2.033 1.00 94.88 172 LEU A N 1
ATOM 1377 C CA . LEU A 1 172 ? -17.406 -6.254 3.298 1.00 94.88 172 LEU A CA 1
ATOM 1378 C C . LEU A 1 172 ? -18.364 -5.776 4.394 1.00 94.88 172 LEU A C 1
ATOM 1380 O O . LEU A 1 172 ? -19.004 -6.603 5.040 1.00 94.88 172 LEU A O 1
ATOM 1384 N N . SER A 1 173 ? -18.473 -4.458 4.601 1.00 92.94 173 SER A N 1
ATOM 1385 C CA . SER A 1 173 ? -19.361 -3.891 5.622 1.00 92.94 173 SER A CA 1
ATOM 1386 C C . SER A 1 173 ? -20.812 -4.328 5.437 1.00 92.94 173 SER A C 1
ATOM 1388 O O . SER A 1 173 ? -21.530 -4.482 6.422 1.00 92.94 173 SER A O 1
ATOM 1390 N N . ASN A 1 174 ? -21.245 -4.521 4.189 1.00 89.69 174 ASN A N 1
ATOM 1391 C CA . ASN A 1 174 ? -22.588 -5.000 3.906 1.00 89.69 174 ASN A CA 1
ATOM 1392 C C . ASN A 1 174 ? -22.735 -6.520 4.079 1.00 89.69 174 ASN A C 1
ATOM 1394 O O . ASN A 1 174 ? -23.752 -6.981 4.588 1.00 89.69 174 ASN A O 1
ATOM 1398 N N . ALA A 1 175 ? -21.731 -7.305 3.679 1.00 89.75 175 ALA A N 1
ATOM 1399 C CA . ALA A 1 175 ? -21.763 -8.760 3.813 1.00 89.75 175 ALA A CA 1
ATOM 1400 C C . ALA A 1 175 ? -21.730 -9.209 5.287 1.00 89.75 175 ALA A C 1
ATOM 1402 O O . ALA A 1 175 ? -22.486 -10.089 5.700 1.00 89.75 175 ALA A O 1
ATOM 1403 N N . ALA A 1 176 ? -20.904 -8.561 6.110 1.00 91.19 176 ALA A N 1
ATOM 1404 C CA . ALA A 1 176 ? -20.707 -8.895 7.518 1.00 91.19 176 ALA A CA 1
ATOM 1405 C C . ALA A 1 176 ? -21.684 -8.140 8.447 1.00 91.19 176 ALA A C 1
ATOM 1407 O O . ALA A 1 176 ? -21.272 -7.383 9.327 1.00 91.19 176 ALA A O 1
ATOM 1408 N N . THR A 1 177 ? -22.995 -8.371 8.299 1.00 84.44 177 THR A N 1
ATOM 1409 C CA . THR A 1 177 ? -24.059 -7.614 9.002 1.00 84.44 177 THR A CA 1
ATOM 1410 C C . THR A 1 177 ? -24.001 -7.666 10.538 1.00 84.44 177 THR A C 1
ATOM 1412 O O . THR A 1 177 ? -24.628 -6.850 11.211 1.00 84.44 177 THR A O 1
ATOM 1415 N N . GLY A 1 178 ? -23.288 -8.640 11.118 1.00 87.25 178 GLY A N 1
ATOM 1416 C CA . GLY A 1 178 ? -23.089 -8.789 12.568 1.00 87.25 178 GLY A CA 1
ATOM 1417 C C . GLY A 1 178 ? -21.914 -7.985 13.145 1.00 87.25 178 GLY A C 1
ATOM 1418 O O . GLY A 1 178 ? -21.678 -8.016 14.361 1.00 87.25 178 GLY A O 1
ATOM 1419 N N . ILE A 1 179 ? -21.167 -7.279 12.293 1.00 93.25 179 ILE A N 1
ATOM 1420 C CA . ILE A 1 179 ? -19.945 -6.559 12.646 1.00 93.25 179 ILE A CA 1
ATOM 1421 C C . ILE A 1 179 ? -20.121 -5.075 12.319 1.00 93.25 179 ILE A C 1
ATOM 1423 O O . ILE A 1 179 ? -20.568 -4.692 11.243 1.00 93.25 179 ILE A O 1
ATOM 1427 N N . SER A 1 180 ? -19.755 -4.212 13.269 1.00 93.69 180 SER A N 1
ATOM 1428 C CA . SER A 1 180 ? -19.738 -2.769 13.038 1.00 93.69 180 SER A CA 1
ATOM 1429 C C . SER A 1 180 ? -18.402 -2.360 12.429 1.00 93.69 180 SER A C 1
ATOM 1431 O O . SER A 1 180 ? -17.352 -2.583 13.028 1.00 93.69 180 SER A O 1
ATOM 1433 N N . PHE A 1 181 ? -18.451 -1.716 11.266 1.00 95.38 181 PHE A N 1
ATOM 1434 C CA . PHE A 1 181 ? -17.283 -1.157 10.597 1.00 95.38 181 PHE A CA 1
ATOM 1435 C C . PHE A 1 181 ? -17.359 0.366 10.623 1.00 95.38 181 PHE A C 1
ATOM 1437 O O . PHE A 1 181 ? -18.217 0.970 9.984 1.00 95.38 181 PHE A O 1
ATOM 1444 N N . ASN A 1 182 ? -16.435 1.000 11.338 1.00 94.94 182 ASN A N 1
ATOM 1445 C CA . ASN A 1 182 ? -16.288 2.450 11.339 1.00 94.94 182 ASN A CA 1
ATOM 1446 C C . ASN A 1 182 ? -15.147 2.863 10.412 1.00 94.94 182 ASN A C 1
ATOM 1448 O O . ASN A 1 182 ? -14.126 2.181 10.326 1.00 94.94 182 ASN A O 1
ATOM 1452 N N . ILE A 1 183 ? -15.284 4.016 9.759 1.00 92.19 183 ILE A N 1
ATOM 1453 C CA . ILE A 1 183 ? -14.217 4.566 8.917 1.00 92.19 183 ILE A CA 1
ATOM 1454 C C . ILE A 1 183 ? -12.955 4.789 9.758 1.00 92.19 183 ILE A C 1
ATOM 1456 O O . ILE A 1 183 ? -12.994 5.321 10.883 1.00 92.19 183 ILE A O 1
ATOM 1460 N N . CYS A 1 184 ? -11.829 4.366 9.193 1.00 92.00 184 CYS A N 1
ATOM 1461 C CA . CYS A 1 184 ? -10.510 4.551 9.754 1.00 92.00 184 CYS A CA 1
ATOM 1462 C C . CYS A 1 184 ? -9.496 4.873 8.655 1.00 92.00 184 CYS A C 1
ATOM 1464 O O . CYS A 1 184 ? -9.727 4.589 7.481 1.00 92.00 184 CYS A O 1
ATOM 1466 N N . TYR A 1 185 ? -8.409 5.507 9.065 1.00 88.50 185 TYR A N 1
ATOM 1467 C CA . TYR A 1 185 ? -7.325 5.976 8.216 1.00 88.50 185 TYR A CA 1
ATOM 1468 C C . TYR A 1 185 ? -6.070 6.151 9.087 1.00 88.50 185 TYR A C 1
ATOM 1470 O O . TYR A 1 185 ? -6.195 6.221 10.321 1.00 88.50 185 TYR A O 1
ATOM 1478 N N . PRO A 1 186 ? -4.873 6.225 8.490 1.00 88.69 186 PRO A N 1
ATOM 1479 C CA . PRO A 1 186 ? -3.621 6.110 9.225 1.00 88.69 186 PRO A CA 1
ATOM 1480 C C . PRO A 1 186 ? -3.428 7.139 10.345 1.00 88.69 186 PRO A C 1
ATOM 1482 O O . PRO A 1 186 ? -3.044 6.787 11.461 1.00 88.69 186 PRO A O 1
ATOM 1485 N N . GLU A 1 187 ? -3.800 8.397 10.109 1.00 82.38 187 GLU A N 1
ATOM 1486 C CA . GLU A 1 187 ? -3.709 9.481 11.092 1.00 82.38 187 GLU A CA 1
ATOM 1487 C C . GLU A 1 187 ? -4.589 9.225 12.319 1.00 82.38 187 GLU A C 1
ATOM 1489 O O . GLU A 1 187 ? -4.218 9.557 13.447 1.00 82.38 187 GLU A O 1
ATOM 1494 N N . LYS A 1 188 ? -5.751 8.588 12.125 1.00 86.81 188 LYS A N 1
ATOM 1495 C CA . LYS A 1 188 ? -6.631 8.202 13.229 1.00 86.81 188 LYS A CA 1
ATOM 1496 C C . LYS A 1 188 ? -5.976 7.123 14.084 1.00 86.81 188 LYS A C 1
ATOM 1498 O O . LYS A 1 188 ? -6.067 7.199 15.304 1.00 86.81 188 LYS A O 1
ATOM 1503 N N . ILE A 1 189 ? -5.285 6.153 13.484 1.00 88.06 189 ILE A N 1
ATOM 1504 C CA . ILE A 1 189 ? -4.556 5.125 14.242 1.00 88.06 189 ILE A CA 1
ATOM 1505 C C . ILE A 1 189 ? -3.367 5.721 14.978 1.00 88.06 189 ILE A C 1
ATOM 1507 O O . ILE A 1 189 ? -3.179 5.436 16.161 1.00 88.06 189 ILE A O 1
ATOM 1511 N N . ASN A 1 190 ? -2.610 6.586 14.307 1.00 83.88 190 ASN A N 1
ATOM 1512 C CA . ASN A 1 190 ? -1.522 7.333 14.916 1.00 83.88 190 ASN A CA 1
ATOM 1513 C C . ASN A 1 190 ? -2.020 8.081 16.170 1.00 83.88 190 ASN A C 1
ATOM 1515 O O . ASN A 1 190 ? -1.531 7.841 17.273 1.00 83.88 190 ASN A O 1
ATOM 1519 N N . SER A 1 191 ? -3.093 8.866 16.040 1.00 82.19 191 SER A N 1
ATOM 1520 C CA . SER A 1 191 ? -3.739 9.557 17.161 1.00 82.19 191 SER A CA 1
ATOM 1521 C C . SER A 1 191 ? -4.189 8.597 18.274 1.00 82.19 191 SER A C 1
ATOM 1523 O O . SER A 1 191 ? -3.938 8.843 19.453 1.00 82.19 191 SER A O 1
ATOM 1525 N N . MET A 1 192 ? -4.797 7.459 17.937 1.00 84.94 192 MET A N 1
ATOM 1526 C CA . MET A 1 192 ? -5.281 6.505 18.942 1.00 84.94 192 MET A CA 1
ATOM 1527 C C . MET A 1 192 ? -4.140 5.877 19.752 1.00 84.94 192 MET A C 1
ATOM 152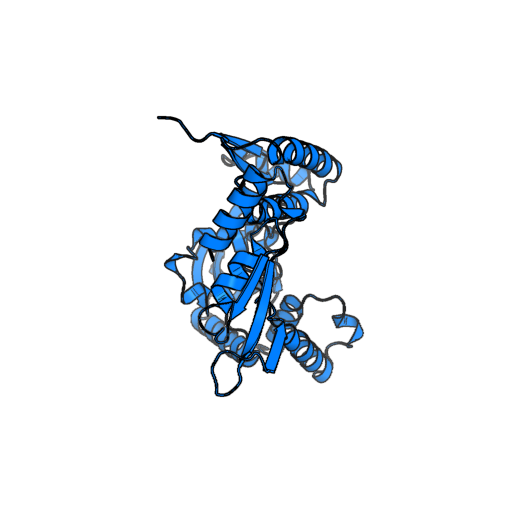9 O O . MET A 1 192 ? -4.236 5.777 20.977 1.00 84.94 192 MET A O 1
ATOM 1533 N N . VAL A 1 193 ? -3.042 5.506 19.096 1.00 84.31 193 VAL A N 1
ATOM 1534 C CA . VAL A 1 193 ? -1.877 4.899 19.754 1.00 84.31 193 VAL A CA 1
ATOM 1535 C C . VAL A 1 193 ? -1.091 5.942 20.554 1.00 84.31 193 VAL A C 1
ATOM 1537 O O . VAL A 1 193 ? -0.806 5.726 21.731 1.00 84.31 193 VAL A O 1
ATOM 1540 N N . PHE A 1 194 ? -0.780 7.098 19.959 1.00 76.75 194 PHE A N 1
ATOM 1541 C CA . PHE A 1 194 ? 0.089 8.099 20.585 1.00 76.75 194 PHE A CA 1
ATOM 1542 C C . PHE A 1 194 ? -0.641 9.042 21.549 1.00 76.75 194 PHE A C 1
ATOM 1544 O O . PHE A 1 194 ? -0.100 9.363 22.606 1.00 76.75 194 PHE A O 1
ATOM 1551 N N . LEU A 1 195 ? -1.858 9.491 21.220 1.00 70.75 195 LEU A N 1
ATOM 1552 C CA . LEU A 1 195 ? -2.601 10.476 22.024 1.00 70.75 195 LEU A CA 1
ATOM 1553 C C . LEU A 1 195 ? -3.581 9.813 22.990 1.00 70.75 195 LEU A C 1
ATOM 1555 O O . LEU A 1 195 ? -3.694 10.226 24.144 1.00 70.75 195 LEU A O 1
ATOM 1559 N N . HIS A 1 196 ? -4.277 8.771 22.538 1.00 78.69 196 HIS A N 1
ATOM 1560 C CA . HIS A 1 196 ? -5.317 8.107 23.329 1.00 78.69 196 HIS A CA 1
ATOM 1561 C C . HIS A 1 196 ? -4.844 6.834 24.042 1.00 78.69 196 HIS A C 1
ATOM 1563 O O . HIS A 1 196 ? -5.666 6.138 24.636 1.00 78.69 196 HIS A O 1
ATOM 1569 N N . ARG A 1 197 ? -3.530 6.561 24.023 1.00 82.44 197 ARG A N 1
ATOM 1570 C CA . ARG A 1 197 ? -2.859 5.493 24.786 1.00 82.44 197 ARG A CA 1
ATOM 1571 C C . ARG A 1 197 ? -3.461 4.101 24.575 1.00 82.44 197 ARG A C 1
ATOM 1573 O O . ARG A 1 197 ? -3.487 3.290 25.500 1.00 82.44 197 ARG A O 1
ATOM 1580 N N . TRP A 1 198 ? -3.948 3.820 23.368 1.00 90.81 198 TRP A N 1
ATOM 1581 C CA . TRP A 1 198 ? -4.318 2.457 23.003 1.00 90.81 198 TRP A CA 1
ATOM 1582 C C . TRP A 1 198 ? -3.066 1.581 22.947 1.00 90.81 198 TRP A C 1
ATOM 1584 O O . TRP A 1 198 ? -2.047 1.967 22.373 1.00 90.81 198 TRP A O 1
ATOM 1594 N N . ILE A 1 199 ? -3.148 0.404 23.557 1.00 91.75 199 ILE A N 1
ATOM 1595 C CA . ILE A 1 199 ? -2.064 -0.569 23.638 1.00 91.75 199 ILE A CA 1
ATOM 1596 C C . ILE A 1 199 ? -2.151 -1.491 22.424 1.00 91.75 199 ILE A C 1
ATOM 1598 O O . ILE A 1 199 ? -3.226 -1.989 22.078 1.00 91.75 199 ILE A O 1
ATOM 1602 N N . LEU A 1 200 ? -1.005 -1.713 21.782 1.00 93.19 200 LEU A N 1
ATOM 1603 C CA . LEU A 1 200 ? -0.877 -2.645 20.669 1.00 93.19 200 LEU A CA 1
ATOM 1604 C C . LEU A 1 200 ? -1.004 -4.079 21.187 1.00 93.19 200 LEU A C 1
ATOM 1606 O O . LEU A 1 200 ? -0.245 -4.503 22.059 1.00 93.19 200 LEU A O 1
ATOM 1610 N N . GLY A 1 201 ? -1.978 -4.807 20.655 1.00 90.56 201 GLY A N 1
ATOM 1611 C CA . GLY A 1 201 ? -2.157 -6.229 20.893 1.00 90.56 201 GLY A CA 1
ATOM 1612 C C . GLY A 1 201 ? -1.443 -7.068 19.836 1.00 90.56 201 GLY A C 1
ATOM 1613 O O . GLY A 1 201 ? -0.360 -6.737 19.360 1.00 90.56 201 GLY A O 1
ATOM 1614 N N . ARG A 1 202 ? -2.071 -8.183 19.458 1.00 93.25 202 ARG A N 1
ATOM 1615 C CA . ARG A 1 202 ? -1.564 -9.083 18.416 1.00 93.25 202 ARG A CA 1
ATOM 1616 C C . ARG A 1 202 ? -1.935 -8.620 17.007 1.00 93.25 202 ARG A C 1
ATOM 1618 O O . ARG A 1 202 ? -2.986 -8.010 16.801 1.00 93.25 202 ARG A O 1
ATOM 1625 N N . TRP A 1 203 ? -1.121 -9.035 16.046 1.00 96.31 203 TRP A N 1
ATOM 1626 C CA . TRP A 1 203 ? -1.449 -8.984 14.627 1.00 96.31 203 TRP A CA 1
ATOM 1627 C C . TRP A 1 203 ? -2.196 -10.236 14.178 1.00 96.31 203 TRP A C 1
ATOM 1629 O O . TRP A 1 203 ? -1.868 -11.357 14.569 1.00 96.31 203 TRP A O 1
ATOM 1639 N N . PHE A 1 204 ? -3.168 -10.026 13.305 1.00 97.50 204 PHE A N 1
ATOM 1640 C CA . PHE A 1 204 ? -3.758 -11.035 12.447 1.00 97.50 204 PHE A CA 1
ATOM 1641 C C . PHE A 1 204 ? -3.311 -10.766 11.014 1.00 97.50 204 PHE A C 1
ATOM 1643 O O . PHE A 1 204 ? -3.261 -9.610 10.590 1.00 97.50 204 PHE A O 1
ATOM 1650 N N . ARG A 1 205 ? -2.938 -11.811 10.281 1.00 97.12 205 ARG A N 1
ATOM 1651 C CA . ARG A 1 205 ? -2.292 -11.686 8.972 1.00 97.12 205 ARG A CA 1
ATOM 1652 C C . ARG A 1 205 ? -2.844 -12.750 8.042 1.00 97.12 205 ARG A C 1
ATOM 1654 O O . ARG A 1 205 ? -2.947 -13.902 8.450 1.00 97.12 205 ARG A O 1
ATOM 1661 N N . GLU A 1 206 ? -3.157 -12.368 6.814 1.00 96.81 206 GLU A N 1
ATOM 1662 C CA . GLU A 1 206 ? -3.681 -13.266 5.784 1.00 96.81 206 GLU A CA 1
ATOM 1663 C C . GLU A 1 206 ? -2.943 -13.020 4.458 1.00 96.81 206 GLU A C 1
ATOM 1665 O O . GLU A 1 206 ? -2.388 -11.937 4.227 1.00 96.81 206 GLU A O 1
ATOM 1670 N N . GLY A 1 207 ? -2.893 -14.055 3.616 1.00 93.12 207 GLY A N 1
ATOM 1671 C CA . GLY A 1 207 ? -2.224 -14.009 2.314 1.00 93.12 207 GLY A CA 1
ATOM 1672 C C . GLY A 1 207 ? -0.733 -13.695 2.426 1.00 93.12 207 GLY A C 1
ATOM 1673 O O . GLY A 1 207 ? -0.038 -14.204 3.312 1.00 93.12 207 GLY A O 1
ATOM 1674 N N . ILE A 1 208 ? -0.239 -12.811 1.557 1.00 91.56 208 ILE A N 1
ATOM 1675 C CA . ILE A 1 208 ? 1.190 -12.476 1.464 1.00 91.56 208 ILE A CA 1
ATOM 1676 C C . ILE A 1 208 ? 1.785 -11.964 2.784 1.00 91.56 208 ILE A C 1
ATOM 1678 O O . ILE A 1 208 ? 2.945 -12.244 3.086 1.00 91.56 208 ILE A O 1
ATOM 1682 N N . PHE A 1 209 ? 0.997 -11.269 3.611 1.00 93.12 209 PHE A N 1
ATOM 1683 C CA . PHE A 1 209 ? 1.458 -10.730 4.896 1.00 93.12 209 PHE A CA 1
ATOM 1684 C C . PHE A 1 209 ? 1.705 -11.824 5.943 1.00 93.12 209 PHE A C 1
ATOM 1686 O O . PHE A 1 209 ? 2.488 -11.632 6.879 1.00 93.12 209 PHE A O 1
ATOM 1693 N N . ASN A 1 210 ? 1.050 -12.976 5.790 1.00 94.69 210 ASN A N 1
ATOM 1694 C CA . ASN A 1 210 ? 1.323 -14.170 6.579 1.00 94.69 210 ASN A CA 1
ATOM 1695 C C . ASN A 1 210 ? 2.447 -15.005 5.949 1.00 94.69 210 ASN A C 1
ATOM 1697 O O . ASN A 1 210 ? 3.402 -15.370 6.635 1.00 94.69 210 ASN A O 1
ATOM 1701 N N . ASP A 1 211 ? 2.372 -15.251 4.640 1.00 91.75 211 ASP A N 1
ATOM 1702 C CA . ASP A 1 211 ? 3.331 -16.095 3.914 1.00 91.75 211 ASP A CA 1
ATOM 1703 C C . ASP A 1 211 ? 4.755 -15.522 3.948 1.00 91.75 211 ASP A C 1
ATOM 1705 O O . ASP A 1 211 ? 5.739 -16.261 4.007 1.00 91.75 211 ASP A O 1
ATOM 1709 N N . GLN A 1 212 ? 4.869 -14.192 3.962 1.00 88.56 212 GLN A N 1
ATOM 1710 C CA . GLN A 1 212 ? 6.127 -13.456 4.032 1.00 88.56 212 GLN A CA 1
ATOM 1711 C C . GLN A 1 212 ? 6.301 -12.736 5.375 1.00 88.56 212 GLN A C 1
ATOM 1713 O O . GLN A 1 212 ? 6.864 -11.644 5.433 1.00 88.56 212 GLN A O 1
ATOM 1718 N N . ALA A 1 213 ? 5.867 -13.347 6.483 1.00 87.50 213 ALA A N 1
ATOM 1719 C CA . ALA A 1 213 ? 5.956 -12.744 7.817 1.00 87.50 213 ALA A CA 1
ATOM 1720 C C . ALA A 1 213 ? 7.379 -12.316 8.243 1.00 87.50 213 ALA A C 1
ATOM 1722 O O . ALA A 1 213 ? 7.523 -11.437 9.090 1.00 87.50 213 ALA A O 1
ATOM 1723 N N . GLY A 1 214 ? 8.426 -12.919 7.665 1.00 84.81 214 GLY A N 1
ATOM 1724 C CA . GLY A 1 214 ? 9.818 -12.512 7.894 1.00 84.81 214 GLY A CA 1
ATOM 1725 C C . GLY A 1 214 ? 10.214 -11.201 7.204 1.00 84.81 214 GLY A C 1
ATOM 1726 O O . GLY A 1 214 ? 11.138 -10.536 7.671 1.00 84.81 214 GLY A O 1
ATOM 1727 N N . LEU A 1 215 ? 9.517 -10.840 6.121 1.00 83.44 215 LEU A N 1
ATOM 1728 C CA . LEU A 1 215 ? 9.649 -9.548 5.453 1.00 83.44 215 LEU A CA 1
ATOM 1729 C C . LEU A 1 215 ? 8.739 -8.529 6.135 1.00 83.44 215 LEU A C 1
ATOM 1731 O O . LEU A 1 215 ? 9.247 -7.544 6.633 1.00 83.44 215 LEU A O 1
ATOM 1735 N N . PHE A 1 216 ? 7.447 -8.826 6.297 1.00 88.50 216 PHE A N 1
ATOM 1736 C CA . PHE A 1 216 ? 6.489 -7.930 6.955 1.00 88.50 216 PHE A CA 1
ATOM 1737 C C . PHE A 1 216 ? 6.535 -8.058 8.484 1.00 88.50 216 PHE A C 1
ATOM 1739 O O . PHE A 1 216 ? 5.712 -8.742 9.104 1.00 88.50 216 PHE A O 1
ATOM 1746 N N . GLN A 1 217 ? 7.515 -7.425 9.123 1.00 91.62 217 GLN A N 1
ATOM 1747 C CA . GLN A 1 217 ? 7.636 -7.444 10.586 1.00 91.62 217 GLN A CA 1
ATOM 1748 C C . GLN A 1 217 ? 6.567 -6.565 11.259 1.00 91.62 217 GLN A C 1
ATOM 1750 O O . GLN A 1 217 ? 6.033 -5.644 10.648 1.00 91.62 217 GLN A O 1
ATOM 1755 N N . ASP A 1 218 ? 6.258 -6.823 12.537 1.00 93.50 218 ASP A N 1
ATOM 1756 C CA . ASP A 1 218 ? 5.213 -6.084 13.277 1.00 93.50 218 ASP A CA 1
ATOM 1757 C C . ASP A 1 218 ? 5.423 -4.563 13.255 1.00 93.50 218 ASP A C 1
ATOM 1759 O O . ASP A 1 218 ? 4.456 -3.812 13.137 1.00 93.50 218 ASP A O 1
ATOM 1763 N N . GLN A 1 219 ? 6.677 -4.107 13.359 1.00 88.94 219 GLN A N 1
ATOM 1764 C CA . GLN A 1 219 ? 7.002 -2.681 13.315 1.00 88.94 219 GLN A CA 1
ATOM 1765 C C . GLN A 1 219 ? 6.755 -2.084 11.926 1.00 88.94 219 GLN A C 1
ATOM 1767 O O . GLN A 1 219 ? 6.230 -0.982 11.825 1.00 88.94 219 GLN A O 1
ATOM 1772 N N . GLU A 1 220 ? 7.079 -2.817 10.862 1.00 88.25 220 GLU A N 1
ATOM 1773 C CA . GLU A 1 220 ? 6.857 -2.360 9.490 1.00 88.25 220 GLU A CA 1
ATOM 1774 C C . GLU A 1 220 ? 5.361 -2.273 9.174 1.00 88.25 220 GLU A C 1
ATOM 1776 O O . GLU A 1 220 ? 4.890 -1.253 8.677 1.00 88.25 220 GLU A O 1
ATOM 1781 N N . LEU A 1 221 ? 4.583 -3.288 9.566 1.00 92.00 221 LEU A N 1
ATOM 1782 C CA . LEU A 1 221 ? 3.125 -3.253 9.445 1.00 92.00 221 LEU A CA 1
ATOM 1783 C C . LEU A 1 221 ? 2.509 -2.108 10.261 1.00 92.00 221 LEU A C 1
ATOM 1785 O O . LEU A 1 221 ? 1.556 -1.476 9.805 1.00 92.00 221 LEU A O 1
ATOM 1789 N N . LEU A 1 222 ? 3.048 -1.812 11.448 1.00 91.31 222 LEU A N 1
ATOM 1790 C CA . LEU A 1 222 ? 2.597 -0.680 12.255 1.00 91.31 222 LEU A CA 1
ATOM 1791 C C . LEU A 1 222 ? 2.872 0.653 11.553 1.00 91.31 222 LEU A C 1
ATOM 1793 O O . LEU A 1 222 ? 1.973 1.492 11.484 1.00 91.31 222 LEU A O 1
ATOM 1797 N N . ASP A 1 223 ? 4.074 0.831 11.007 1.00 86.69 223 ASP A N 1
ATOM 1798 C CA . ASP A 1 223 ? 4.458 2.038 10.276 1.00 86.69 223 ASP A CA 1
ATOM 1799 C C . ASP A 1 223 ? 3.571 2.235 9.035 1.00 86.69 223 ASP A C 1
ATOM 1801 O O . ASP A 1 223 ? 3.121 3.352 8.771 1.00 86.69 223 ASP A O 1
ATOM 1805 N N . MET A 1 224 ? 3.232 1.151 8.328 1.00 88.44 224 MET A N 1
ATOM 1806 C CA . MET A 1 224 ? 2.282 1.162 7.211 1.00 88.44 224 MET A CA 1
ATOM 1807 C C . MET A 1 224 ? 0.866 1.544 7.653 1.00 88.44 224 MET A C 1
ATOM 1809 O O . MET A 1 224 ? 0.278 2.472 7.096 1.00 88.44 224 MET A O 1
ATOM 1813 N N . VAL A 1 225 ? 0.320 0.889 8.684 1.00 90.44 225 VAL A N 1
ATOM 1814 C CA . VAL A 1 225 ? -1.035 1.177 9.186 1.00 90.44 225 VAL A CA 1
ATOM 1815 C C . VAL A 1 225 ? -1.151 2.607 9.719 1.00 90.44 225 VAL A C 1
ATOM 1817 O O . VAL A 1 225 ? -2.207 3.215 9.572 1.00 90.44 225 VAL A O 1
ATOM 1820 N N . GLN A 1 226 ? -0.086 3.167 10.299 1.00 87.62 226 GLN A N 1
ATOM 1821 C CA . GLN A 1 226 ? -0.034 4.546 10.803 1.00 87.62 226 GLN A CA 1
ATOM 1822 C C . GLN A 1 226 ? 0.364 5.591 9.751 1.00 87.62 226 GLN A C 1
ATOM 1824 O O . GLN A 1 226 ? 0.341 6.787 10.048 1.00 87.62 226 GLN A O 1
ATOM 1829 N N . GLY A 1 227 ? 0.694 5.162 8.531 1.00 79.06 227 GLY A N 1
ATOM 1830 C CA . GLY A 1 227 ? 0.943 6.044 7.392 1.00 79.06 227 GLY A CA 1
ATOM 1831 C C . GLY A 1 227 ? 2.370 6.572 7.308 1.00 79.06 227 GLY A C 1
ATOM 1832 O O . GLY A 1 227 ? 2.688 7.321 6.388 1.00 79.06 227 GLY A O 1
ATOM 1833 N N . TRP A 1 228 ? 3.256 6.143 8.207 1.00 72.75 228 TRP A N 1
ATOM 1834 C CA . TRP A 1 228 ? 4.656 6.548 8.205 1.00 72.75 228 TRP A CA 1
ATOM 1835 C C . TRP A 1 228 ? 5.401 6.076 6.954 1.00 72.75 228 TRP A C 1
ATOM 1837 O O . TRP A 1 228 ? 6.288 6.785 6.501 1.00 72.75 228 TRP A O 1
ATOM 1847 N N . SER A 1 229 ? 5.021 4.959 6.331 1.00 72.75 229 SER A N 1
ATOM 1848 C CA . SER A 1 229 ? 5.708 4.429 5.142 1.00 72.75 229 SER A CA 1
ATOM 1849 C C . SER A 1 229 ? 5.167 4.932 3.790 1.00 72.75 229 SER A C 1
ATOM 1851 O O . SER A 1 229 ? 5.344 4.265 2.773 1.00 72.75 229 SER A O 1
ATOM 1853 N N . GLY A 1 230 ? 4.528 6.109 3.743 1.00 65.62 230 GLY A N 1
ATOM 1854 C CA . GLY A 1 230 ? 4.100 6.732 2.474 1.00 65.62 230 GLY A CA 1
ATOM 1855 C C . GLY A 1 230 ? 2.599 6.793 2.224 1.00 65.62 230 GLY A C 1
ATOM 1856 O O . GLY A 1 230 ? 2.194 7.256 1.165 1.00 65.62 230 GLY A O 1
ATOM 1857 N N . LEU A 1 231 ? 1.775 6.364 3.183 1.00 69.38 231 LEU A N 1
ATOM 1858 C CA . LEU A 1 231 ? 0.316 6.482 3.088 1.00 69.38 231 LEU A CA 1
ATOM 1859 C C . LEU A 1 231 ? -0.218 7.726 3.825 1.00 69.38 231 LEU A C 1
ATOM 1861 O O . LEU A 1 231 ? -1.343 8.139 3.578 1.00 69.38 231 LEU A O 1
ATOM 1865 N N . GLY A 1 232 ? 0.550 8.334 4.730 1.00 67.25 232 GLY A N 1
ATOM 1866 C CA . GLY A 1 232 ? 0.112 9.496 5.503 1.00 67.25 232 GLY A CA 1
ATOM 1867 C C . GLY A 1 232 ? 0.004 10.775 4.665 1.00 67.25 232 GLY A C 1
ATOM 1868 O O . GLY A 1 232 ? 0.906 11.122 3.908 1.00 67.25 232 GLY A O 1
ATOM 1869 N N . GLN A 1 233 ? -1.080 11.527 4.856 1.00 73.00 233 GLN A N 1
ATOM 1870 C CA . GLN A 1 233 ? -1.262 12.886 4.321 1.00 73.00 233 GLN A CA 1
ATOM 1871 C C . GLN A 1 233 ? -0.670 13.963 5.238 1.00 73.00 233 GLN A C 1
ATOM 1873 O O . GLN A 1 233 ? -0.558 15.127 4.861 1.00 73.00 233 GLN A O 1
ATOM 1878 N N . SER A 1 234 ? -0.300 13.580 6.460 1.00 70.62 234 SER A N 1
ATOM 1879 C CA . SER A 1 234 ? 0.329 14.465 7.446 1.00 70.62 234 SER A CA 1
ATOM 1880 C C . SER A 1 234 ? 1.629 13.905 8.015 1.00 70.62 234 SER A C 1
ATOM 1882 O O . SER A 1 234 ? 2.313 14.596 8.768 1.00 70.62 234 SER A O 1
ATOM 1884 N N . THR A 1 235 ? 1.997 12.672 7.671 1.00 73.38 235 THR A N 1
ATOM 1885 C CA . THR A 1 235 ? 3.191 12.007 8.190 1.00 73.38 235 THR A CA 1
ATOM 1886 C C . THR A 1 235 ? 3.921 11.254 7.095 1.00 73.38 235 THR A C 1
ATOM 1888 O O . THR A 1 235 ? 3.310 10.664 6.210 1.00 73.38 235 THR A O 1
ATOM 1891 N N . TYR A 1 236 ? 5.248 11.267 7.166 1.00 81.25 236 TYR A N 1
ATOM 1892 C CA . TYR A 1 236 ? 6.099 10.446 6.316 1.00 81.25 236 TYR A CA 1
ATOM 1893 C C . TYR A 1 236 ? 7.407 10.143 7.039 1.00 81.25 236 TYR A C 1
ATOM 1895 O O . TYR A 1 236 ? 7.966 11.006 7.708 1.00 81.25 236 TYR A O 1
ATOM 1903 N N . SER A 1 237 ? 7.910 8.926 6.913 1.00 80.31 237 SER A N 1
ATOM 1904 C CA . SER A 1 237 ? 9.223 8.511 7.380 1.00 80.31 237 SER A CA 1
ATOM 1905 C C . SER A 1 237 ? 9.800 7.552 6.354 1.00 80.31 237 SER A C 1
ATOM 1907 O O . SER A 1 237 ? 9.265 6.471 6.125 1.00 80.31 237 SER A O 1
ATOM 1909 N N . GLY A 1 238 ? 10.906 7.939 5.736 1.00 82.00 238 GLY A N 1
ATOM 1910 C CA . GLY A 1 238 ? 11.490 7.161 4.657 1.00 82.00 238 GLY A CA 1
ATOM 1911 C C . GLY A 1 238 ? 12.980 7.394 4.515 1.00 82.00 238 GLY A C 1
ATOM 1912 O O . GLY A 1 238 ? 13.541 8.366 5.027 1.00 82.00 238 GLY A O 1
ATOM 1913 N N . ARG A 1 239 ? 13.614 6.485 3.781 1.00 83.69 239 ARG A N 1
ATOM 1914 C CA . ARG A 1 239 ? 15.003 6.593 3.351 1.00 83.69 239 ARG A CA 1
ATOM 1915 C C . ARG A 1 239 ? 15.094 6.197 1.891 1.00 83.69 239 ARG A C 1
ATOM 1917 O O . ARG A 1 239 ? 14.593 5.137 1.515 1.00 83.69 239 ARG A O 1
ATOM 1924 N N . ALA A 1 240 ? 15.780 7.007 1.101 1.00 84.00 240 ALA A N 1
ATOM 1925 C CA . ALA A 1 240 ? 16.085 6.670 -0.275 1.00 84.00 240 ALA A CA 1
ATOM 1926 C C . ALA A 1 240 ? 17.498 7.079 -0.649 1.00 84.00 240 ALA A C 1
ATOM 1928 O O . ALA A 1 240 ? 18.071 8.041 -0.132 1.00 84.00 240 ALA A O 1
ATOM 1929 N N . ARG A 1 241 ? 18.046 6.315 -1.585 1.00 81.69 241 ARG A N 1
ATOM 1930 C CA . ARG A 1 241 ? 19.307 6.620 -2.233 1.00 81.69 241 ARG A CA 1
ATOM 1931 C C . ARG A 1 241 ? 18.998 7.194 -3.618 1.00 81.69 241 ARG A C 1
ATOM 1933 O O . ARG A 1 241 ? 18.391 6.468 -4.403 1.00 81.69 241 ARG A O 1
ATOM 1940 N N . PRO A 1 242 ? 19.459 8.411 -3.967 1.00 80.31 242 PRO A N 1
ATOM 1941 C CA . PRO A 1 242 ? 19.180 9.018 -5.275 1.00 80.31 242 PRO A CA 1
ATOM 1942 C C . PRO A 1 242 ? 19.575 8.151 -6.483 1.00 80.31 242 PRO A C 1
ATOM 1944 O O . PRO A 1 242 ? 18.995 8.257 -7.554 1.00 80.31 242 PRO A O 1
ATOM 1947 N N . GLN A 1 243 ? 20.547 7.240 -6.322 1.00 75.62 243 GLN A N 1
ATOM 1948 C CA . GLN A 1 243 ? 20.961 6.325 -7.397 1.00 75.62 243 GLN A CA 1
ATOM 1949 C C . GLN A 1 243 ? 19.928 5.237 -7.717 1.00 75.62 243 GLN A C 1
ATOM 1951 O O . GLN A 1 243 ? 20.005 4.620 -8.777 1.00 75.62 243 GLN A O 1
ATOM 1956 N N . ASN A 1 244 ? 19.005 4.955 -6.798 1.00 76.88 244 ASN A N 1
ATOM 1957 C CA . ASN A 1 244 ? 17.923 4.012 -7.026 1.00 76.88 244 ASN A CA 1
ATOM 1958 C C . ASN A 1 244 ? 16.673 4.799 -7.419 1.00 76.88 244 ASN A C 1
ATOM 1960 O O . ASN A 1 244 ? 15.883 5.156 -6.550 1.00 76.88 244 ASN A O 1
ATOM 1964 N N . SER A 1 245 ? 16.503 5.059 -8.718 1.00 74.69 245 SER A N 1
ATOM 1965 C CA . SER A 1 245 ? 15.407 5.888 -9.239 1.00 74.69 245 SER A CA 1
ATOM 1966 C C . SER A 1 245 ? 14.035 5.414 -8.764 1.00 74.69 245 SER A C 1
ATOM 1968 O O . SER A 1 245 ? 13.258 6.211 -8.264 1.00 74.69 245 SER A O 1
ATOM 1970 N N . SER A 1 246 ? 13.766 4.106 -8.789 1.00 70.88 246 SER A N 1
ATOM 1971 C CA . SER A 1 246 ? 12.473 3.572 -8.341 1.00 70.88 246 SER A CA 1
ATOM 1972 C C . SER A 1 246 ? 12.205 3.823 -6.851 1.00 70.88 246 SER A C 1
ATOM 1974 O O . SER A 1 246 ? 11.081 4.145 -6.468 1.00 70.88 246 SER A O 1
ATOM 1976 N N . GLN A 1 247 ? 13.225 3.693 -5.999 1.00 76.94 247 GLN A N 1
ATOM 1977 C CA . GLN A 1 247 ? 13.099 4.012 -4.574 1.00 76.94 247 GLN A CA 1
ATOM 1978 C C . GLN A 1 247 ? 12.999 5.525 -4.344 1.00 76.94 247 GLN A C 1
ATOM 1980 O O . GLN A 1 247 ? 12.257 5.960 -3.467 1.00 76.94 247 GLN A O 1
ATOM 1985 N N . TRP A 1 248 ? 13.743 6.309 -5.124 1.00 82.19 248 TRP A N 1
ATOM 1986 C CA . TRP A 1 248 ? 13.748 7.765 -5.068 1.00 82.19 248 TRP A CA 1
ATOM 1987 C C . TRP A 1 248 ? 12.383 8.344 -5.448 1.00 82.19 248 TRP A C 1
ATOM 1989 O O . TRP A 1 248 ? 11.822 9.117 -4.680 1.00 82.19 248 TRP A O 1
ATOM 1999 N N . ASP A 1 249 ? 11.782 7.871 -6.538 1.00 81.12 249 ASP A N 1
ATOM 2000 C CA . ASP A 1 249 ? 10.462 8.308 -6.997 1.00 81.12 249 ASP A CA 1
ATOM 2001 C C . ASP A 1 249 ? 9.381 8.052 -5.936 1.00 81.12 249 ASP A C 1
ATOM 2003 O O . ASP A 1 249 ? 8.569 8.929 -5.638 1.00 81.12 249 ASP A O 1
ATOM 2007 N N . LYS A 1 250 ? 9.386 6.868 -5.307 1.00 79.56 250 LYS A N 1
ATOM 2008 C CA . LYS A 1 250 ? 8.458 6.538 -4.208 1.00 79.56 250 LYS A CA 1
ATOM 2009 C C . LYS A 1 250 ? 8.688 7.414 -2.980 1.00 79.56 250 LYS A C 1
ATOM 2011 O O . LYS A 1 250 ? 7.736 7.800 -2.303 1.00 79.56 250 LYS A O 1
ATOM 2016 N N . PHE A 1 251 ? 9.948 7.724 -2.692 1.00 83.94 251 PHE A N 1
ATOM 2017 C CA . PHE A 1 251 ? 10.325 8.598 -1.592 1.00 83.94 251 PHE A CA 1
ATOM 2018 C C . PHE A 1 251 ? 9.838 10.032 -1.808 1.00 83.94 251 PHE A C 1
ATOM 2020 O O . PHE A 1 251 ? 9.186 10.586 -0.924 1.00 83.94 251 PHE A O 1
ATOM 2027 N N . GLU A 1 252 ? 10.042 10.596 -3.001 1.00 86.50 252 GLU A N 1
ATOM 2028 C CA . GLU A 1 252 ? 9.491 11.905 -3.364 1.00 86.50 252 GLU A CA 1
ATOM 2029 C C . GLU A 1 252 ? 7.962 11.920 -3.289 1.00 86.50 252 GLU A C 1
ATOM 2031 O O . GLU A 1 252 ? 7.378 12.844 -2.724 1.00 86.50 252 GLU A O 1
ATOM 2036 N N . GLN A 1 253 ? 7.298 10.891 -3.823 1.00 84.62 253 GLN A N 1
ATOM 2037 C CA . GLN A 1 253 ? 5.837 10.797 -3.801 1.00 84.62 253 GLN A CA 1
ATOM 2038 C C . GLN A 1 253 ? 5.283 10.770 -2.373 1.00 84.62 253 GLN A C 1
ATOM 2040 O O . GLN A 1 253 ? 4.345 11.509 -2.076 1.00 84.62 253 GLN A O 1
ATOM 2045 N N . GLY A 1 254 ? 5.880 9.980 -1.476 1.00 83.19 254 GLY A N 1
ATOM 2046 C CA . GLY A 1 254 ? 5.468 9.928 -0.073 1.00 83.19 254 GLY A CA 1
ATOM 2047 C C . GLY A 1 254 ? 5.665 11.262 0.656 1.00 83.19 254 GLY A C 1
ATOM 2048 O O . GLY A 1 254 ? 4.794 11.694 1.411 1.00 83.19 254 GLY A O 1
ATOM 2049 N N . ILE A 1 255 ? 6.764 11.968 0.370 1.00 83.88 255 ILE A N 1
ATOM 2050 C CA . ILE A 1 255 ? 7.016 13.318 0.894 1.00 83.88 255 ILE A CA 1
ATOM 2051 C C . ILE A 1 255 ? 5.970 14.313 0.388 1.00 83.88 255 ILE A C 1
ATOM 2053 O O . ILE A 1 255 ? 5.396 15.063 1.182 1.00 83.88 255 ILE A O 1
ATOM 2057 N N . ARG A 1 256 ? 5.699 14.314 -0.922 1.00 86.06 256 ARG A N 1
ATOM 2058 C CA . ARG A 1 256 ? 4.704 15.200 -1.537 1.00 86.06 256 ARG A CA 1
ATOM 2059 C C . ARG A 1 256 ? 3.309 14.934 -0.990 1.00 86.06 256 ARG A C 1
ATOM 2061 O O . ARG A 1 256 ? 2.595 15.893 -0.724 1.00 86.06 256 ARG A O 1
ATOM 2068 N N . LEU A 1 257 ? 2.939 13.676 -0.748 1.00 82.81 257 LEU A N 1
ATOM 2069 C CA . LEU A 1 257 ? 1.655 13.334 -0.134 1.00 82.81 257 LEU A CA 1
ATOM 2070 C C . LEU A 1 257 ? 1.520 13.939 1.273 1.00 82.81 257 LEU A C 1
ATOM 2072 O O . LEU A 1 257 ? 0.511 14.579 1.563 1.00 82.81 257 LEU A O 1
ATOM 2076 N N . ALA A 1 258 ? 2.552 13.815 2.112 1.00 81.38 258 ALA A N 1
ATOM 2077 C CA . ALA A 1 258 ? 2.552 14.366 3.470 1.00 81.38 258 ALA A CA 1
ATOM 2078 C C . ALA A 1 258 ? 2.611 15.908 3.522 1.00 81.38 258 ALA A C 1
ATOM 2080 O O . ALA A 1 258 ? 2.239 16.530 4.524 1.00 81.38 258 ALA A O 1
ATOM 2081 N N . LEU A 1 259 ? 3.102 16.546 2.455 1.00 81.88 259 LEU A N 1
ATOM 2082 C CA . LEU A 1 259 ? 3.216 18.002 2.337 1.00 81.88 259 LEU A CA 1
ATOM 2083 C C . LEU A 1 259 ? 2.130 18.642 1.470 1.00 81.88 259 LEU A C 1
ATOM 2085 O O . LEU A 1 259 ? 2.043 19.867 1.467 1.00 81.88 259 LEU A O 1
ATOM 2089 N N . ALA A 1 260 ? 1.276 17.863 0.800 1.00 81.06 260 ALA A N 1
ATOM 2090 C CA . ALA A 1 260 ? 0.226 18.371 -0.084 1.00 81.06 260 ALA A CA 1
ATOM 2091 C C . ALA A 1 260 ? -0.676 19.447 0.566 1.00 81.06 260 ALA A C 1
ATOM 2093 O O . ALA A 1 260 ? -1.008 20.426 -0.106 1.00 81.06 260 ALA A O 1
ATOM 2094 N N . PRO A 1 261 ? -1.025 19.366 1.871 1.00 74.94 261 PRO A N 1
ATOM 2095 C CA . PRO A 1 261 ? -1.781 20.431 2.538 1.00 74.94 261 PRO A CA 1
ATOM 2096 C C . PRO A 1 261 ? -1.000 21.746 2.745 1.00 74.94 261 PRO A C 1
ATOM 2098 O O . PRO A 1 261 ? -1.595 22.770 3.077 1.00 74.94 261 PRO A O 1
ATOM 2101 N N . ASN A 1 262 ? 0.328 21.740 2.582 1.00 77.06 262 ASN A N 1
ATOM 2102 C CA . ASN A 1 262 ? 1.239 22.860 2.827 1.00 77.06 262 ASN A CA 1
ATOM 2103 C C . ASN A 1 262 ? 2.133 23.129 1.601 1.00 77.06 262 ASN A C 1
ATOM 2105 O O . ASN A 1 262 ? 3.341 22.882 1.611 1.00 77.06 262 ASN A O 1
ATOM 2109 N N . LEU A 1 263 ? 1.525 23.690 0.550 1.00 78.38 263 LEU A N 1
ATOM 2110 C CA . LEU A 1 263 ? 2.190 23.998 -0.724 1.00 78.38 263 LEU A CA 1
ATOM 2111 C C . LEU A 1 263 ? 3.511 24.785 -0.585 1.00 78.38 263 LEU A C 1
ATOM 2113 O O . LEU A 1 263 ? 4.470 24.431 -1.269 1.00 78.38 263 LEU A O 1
ATOM 2117 N N . PRO A 1 264 ? 3.640 25.817 0.280 1.00 78.69 264 PRO A N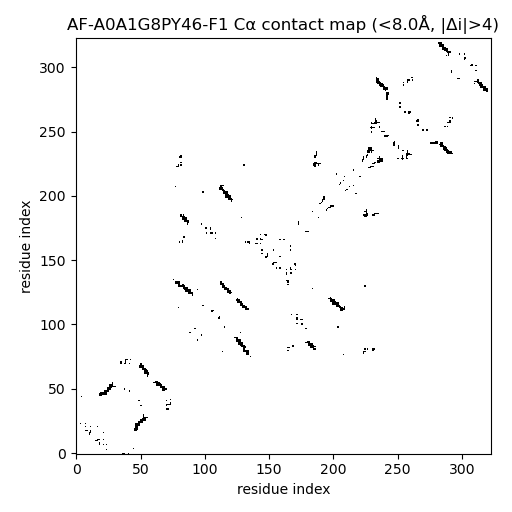 1
ATOM 2118 C CA . PRO A 1 264 ? 4.922 26.500 0.456 1.00 78.69 264 PRO A CA 1
ATOM 2119 C C . PRO A 1 264 ? 6.037 25.584 0.972 1.00 78.69 264 PRO A C 1
ATOM 2121 O O . PRO A 1 264 ? 7.162 25.665 0.486 1.00 78.69 264 PRO A O 1
ATOM 2124 N N . ALA A 1 265 ? 5.737 24.709 1.940 1.00 76.25 265 ALA A N 1
ATOM 2125 C CA . ALA A 1 265 ? 6.711 23.744 2.442 1.00 76.25 265 ALA A CA 1
ATOM 2126 C C . ALA A 1 265 ? 7.057 22.704 1.374 1.00 76.25 265 ALA A C 1
ATOM 2128 O O . ALA A 1 265 ? 8.230 22.385 1.200 1.00 76.25 265 ALA A O 1
ATOM 2129 N N . GLN A 1 266 ? 6.054 22.237 0.625 1.00 82.06 266 GLN A N 1
ATOM 2130 C CA . GLN A 1 266 ? 6.256 21.323 -0.492 1.00 82.06 266 GLN A CA 1
ATOM 2131 C C . GLN A 1 266 ? 7.227 21.907 -1.529 1.00 82.06 266 GLN A C 1
ATOM 2133 O O . GLN A 1 266 ? 8.201 21.248 -1.858 1.00 82.06 266 GLN A O 1
ATOM 2138 N N . LEU A 1 267 ? 7.038 23.158 -1.970 1.00 81.12 267 LEU A N 1
ATOM 2139 C CA . LEU A 1 267 ? 7.916 23.802 -2.960 1.00 81.12 267 LEU A CA 1
ATOM 2140 C C . LEU A 1 267 ? 9.377 23.905 -2.499 1.00 81.12 267 LEU A C 1
ATOM 2142 O O . LEU A 1 267 ? 10.295 23.720 -3.295 1.00 81.12 267 LEU A O 1
ATOM 2146 N N . ILE A 1 268 ? 9.600 24.216 -1.218 1.00 82.19 268 ILE A N 1
ATOM 2147 C CA . ILE A 1 268 ? 10.953 24.291 -0.646 1.00 82.19 268 ILE A CA 1
ATOM 2148 C C . ILE A 1 268 ? 11.600 22.904 -0.635 1.00 82.19 268 ILE A C 1
ATOM 2150 O O . ILE A 1 268 ? 12.772 22.764 -0.980 1.00 82.19 268 ILE A O 1
ATOM 2154 N N . VAL A 1 269 ? 10.838 21.888 -0.229 1.00 83.69 269 VAL A N 1
ATOM 2155 C CA . VAL A 1 269 ? 11.325 20.511 -0.137 1.00 83.69 269 VAL A CA 1
ATOM 2156 C C . VAL A 1 269 ? 11.557 19.911 -1.520 1.00 83.69 269 VAL A C 1
ATOM 2158 O O . VAL A 1 269 ? 12.584 19.274 -1.706 1.00 83.69 269 VAL A O 1
ATOM 2161 N N . ASP A 1 270 ? 10.682 20.164 -2.493 1.00 85.31 270 ASP A N 1
ATOM 2162 C CA . ASP A 1 270 ? 10.863 19.741 -3.886 1.00 85.31 270 ASP A CA 1
ATOM 2163 C C . ASP A 1 270 ? 12.164 20.323 -4.461 1.00 85.31 270 ASP A C 1
ATOM 2165 O O . ASP A 1 270 ? 12.987 19.573 -4.973 1.00 85.31 270 ASP A O 1
ATOM 2169 N N . GLY A 1 271 ? 12.424 21.624 -4.275 1.00 83.62 271 GLY A N 1
ATOM 2170 C CA . GLY A 1 271 ? 13.682 22.233 -4.725 1.00 83.62 271 GLY A CA 1
ATOM 2171 C C . GLY A 1 271 ? 14.924 21.649 -4.037 1.00 83.62 271 GLY A C 1
ATOM 2172 O O . GLY A 1 271 ? 15.968 21.483 -4.667 1.00 83.62 271 GLY A O 1
ATOM 2173 N N . TRP A 1 272 ? 14.817 21.292 -2.753 1.00 83.69 272 TRP A N 1
ATOM 2174 C CA . TRP A 1 272 ? 15.896 20.612 -2.034 1.00 83.69 272 TRP A CA 1
ATOM 2175 C C . TRP A 1 272 ? 16.108 19.175 -2.533 1.00 83.69 272 TRP A C 1
ATOM 2177 O O . TRP A 1 272 ? 17.251 18.752 -2.700 1.00 83.69 272 TRP A O 1
ATOM 2187 N N . LEU A 1 273 ? 15.031 18.428 -2.798 1.00 85.56 273 LEU A N 1
ATOM 2188 C CA . LEU A 1 273 ? 15.093 17.077 -3.358 1.00 85.56 273 LEU A CA 1
ATOM 2189 C C . LEU A 1 273 ? 15.693 17.092 -4.764 1.00 85.56 273 LEU A C 1
ATOM 2191 O O . LEU A 1 273 ? 16.561 16.270 -5.026 1.00 85.56 273 LEU A O 1
ATOM 2195 N N . GLU A 1 274 ? 15.332 18.051 -5.620 1.00 85.06 274 GLU A N 1
ATOM 2196 C CA . GLU A 1 274 ? 15.934 18.229 -6.950 1.00 85.06 274 GLU A CA 1
ATOM 2197 C C . GLU A 1 274 ? 17.455 18.462 -6.857 1.00 85.06 274 GLU A C 1
ATOM 2199 O O . GLU A 1 274 ? 18.232 17.789 -7.534 1.00 85.06 274 GLU A O 1
ATOM 2204 N N . GLU A 1 275 ? 17.912 19.335 -5.947 1.00 81.31 275 GLU A N 1
ATOM 2205 C CA . GLU A 1 275 ? 19.347 19.600 -5.726 1.00 81.31 275 GLU A CA 1
ATOM 2206 C C . GLU A 1 275 ? 20.137 18.343 -5.299 1.00 81.31 275 GLU A C 1
ATOM 2208 O O . GLU A 1 275 ? 21.327 18.196 -5.612 1.00 81.31 275 GLU A O 1
ATOM 2213 N N . HIS A 1 276 ? 19.486 17.428 -4.574 1.00 77.44 276 HIS A N 1
ATOM 2214 C CA . HIS A 1 276 ? 20.105 16.212 -4.036 1.00 77.44 276 HIS A CA 1
ATOM 2215 C C . HIS A 1 276 ? 19.863 14.973 -4.913 1.00 77.44 276 HIS A C 1
ATOM 2217 O O . HIS A 1 276 ? 20.651 14.029 -4.848 1.00 77.44 276 HIS A O 1
ATOM 2223 N N . GLY A 1 277 ? 18.837 14.988 -5.766 1.00 70.94 277 GLY A N 1
ATOM 2224 C CA . GLY A 1 277 ? 18.533 13.953 -6.754 1.00 70.94 277 GLY A CA 1
ATOM 2225 C C . GLY A 1 277 ? 19.610 13.865 -7.835 1.00 70.94 277 GLY A C 1
ATOM 2226 O O . GLY A 1 277 ? 20.038 12.772 -8.206 1.00 70.94 277 GLY A O 1
ATOM 2227 N N . ASP A 1 278 ? 20.140 15.022 -8.241 1.00 66.31 278 ASP A N 1
ATOM 2228 C CA . ASP A 1 278 ? 21.214 15.130 -9.233 1.00 66.31 278 ASP A CA 1
ATOM 2229 C C . ASP A 1 278 ? 22.620 14.902 -8.639 1.00 66.31 278 ASP A C 1
ATOM 2231 O O . ASP A 1 278 ? 23.586 14.645 -9.369 1.00 66.31 278 ASP A O 1
ATOM 2235 N N . ASN A 1 279 ? 22.771 14.968 -7.307 1.00 59.75 279 ASN A N 1
ATOM 2236 C CA . ASN A 1 279 ? 24.067 14.860 -6.638 1.00 59.75 279 ASN A CA 1
ATOM 2237 C C . ASN A 1 279 ? 24.443 13.408 -6.296 1.00 59.75 279 ASN A C 1
ATOM 2239 O O . ASN A 1 279 ? 23.956 12.758 -5.372 1.00 59.75 279 ASN A O 1
ATOM 2243 N N . THR A 1 280 ? 25.418 12.915 -7.049 1.00 55.16 280 THR A N 1
ATOM 2244 C CA . THR A 1 280 ? 25.945 11.551 -7.044 1.00 55.16 280 THR A CA 1
ATOM 2245 C C . THR A 1 280 ? 26.552 11.086 -5.705 1.00 55.16 280 THR A C 1
ATOM 2247 O O . THR A 1 280 ? 27.631 11.526 -5.305 1.00 55.16 280 THR A O 1
ATOM 2250 N N . GLY A 1 281 ? 25.950 10.057 -5.099 1.00 55.34 281 GLY A N 1
ATOM 2251 C CA . GLY A 1 281 ? 26.665 8.806 -4.797 1.00 55.34 281 GLY A CA 1
ATOM 2252 C C . GLY A 1 281 ? 27.230 8.558 -3.396 1.00 55.34 281 GLY A C 1
ATOM 2253 O O . GLY A 1 281 ? 27.963 7.582 -3.257 1.00 55.34 281 GLY A O 1
ATOM 2254 N N . LYS A 1 282 ? 26.980 9.398 -2.381 1.00 63.25 282 LYS A N 1
ATOM 2255 C CA . LYS A 1 282 ? 27.697 9.282 -1.083 1.00 63.25 282 LYS A CA 1
ATOM 2256 C C . LYS A 1 282 ? 26.841 9.265 0.180 1.00 63.25 282 LYS A C 1
ATOM 2258 O O . LYS A 1 282 ? 27.384 9.145 1.278 1.00 63.25 282 LYS A O 1
ATOM 2263 N N . TYR A 1 283 ? 25.537 9.439 0.050 1.00 70.12 283 TYR A N 1
ATOM 2264 C CA . TYR A 1 283 ? 24.655 9.549 1.197 1.00 70.12 283 TYR A CA 1
ATOM 2265 C C . TYR A 1 283 ? 23.274 9.028 0.852 1.00 70.12 283 TYR A C 1
ATOM 2267 O O . TYR A 1 283 ? 22.830 9.096 -0.296 1.00 70.12 283 TYR A O 1
ATOM 2275 N N . ASP A 1 284 ? 22.610 8.532 1.880 1.00 77.25 284 ASP A N 1
ATOM 2276 C CA . ASP A 1 284 ? 21.192 8.272 1.839 1.00 77.25 284 ASP A CA 1
ATOM 2277 C C . ASP A 1 284 ? 20.459 9.488 2.392 1.00 77.25 284 ASP A C 1
ATOM 2279 O O . ASP A 1 284 ? 20.896 10.151 3.339 1.00 77.25 284 ASP A O 1
ATOM 2283 N N . VAL A 1 285 ? 19.328 9.787 1.774 1.00 80.06 285 VAL A N 1
ATOM 2284 C CA . VAL A 1 285 ? 18.447 10.857 2.210 1.00 80.06 285 VAL A CA 1
ATOM 2285 C C . VAL A 1 285 ? 17.402 10.241 3.116 1.00 80.06 285 VAL A C 1
ATOM 2287 O O . VAL A 1 285 ? 16.721 9.292 2.729 1.00 80.06 285 VAL A O 1
ATOM 2290 N N . VAL A 1 286 ? 17.302 10.763 4.334 1.00 82.56 286 VAL A N 1
ATOM 2291 C CA . VAL A 1 286 ? 16.307 10.352 5.320 1.00 82.56 286 VAL A CA 1
ATOM 2292 C C . VAL A 1 286 ? 15.367 11.525 5.547 1.00 82.56 286 VAL A C 1
ATOM 2294 O O . VAL A 1 286 ? 15.800 12.629 5.883 1.00 82.56 286 VAL A O 1
ATOM 2297 N N . ALA A 1 287 ? 14.073 11.287 5.373 1.00 79.25 287 ALA A N 1
ATOM 2298 C CA . ALA A 1 287 ? 13.042 12.271 5.661 1.00 79.25 287 ALA A CA 1
ATOM 2299 C C . ALA A 1 287 ? 12.145 11.753 6.777 1.00 79.25 287 ALA A C 1
ATOM 2301 O O . ALA A 1 287 ? 11.707 10.605 6.746 1.00 79.25 287 ALA A O 1
ATOM 2302 N N . GLN A 1 288 ? 11.854 12.627 7.734 1.00 79.31 288 GLN A N 1
ATOM 2303 C CA . GLN A 1 288 ? 10.813 12.441 8.728 1.00 79.31 288 GLN A CA 1
ATOM 2304 C C . GLN A 1 288 ? 9.939 13.694 8.740 1.00 79.31 288 GLN A C 1
ATOM 2306 O O . GLN A 1 288 ? 10.337 14.752 9.217 1.00 79.31 288 GLN A O 1
ATOM 2311 N N . ILE A 1 289 ? 8.737 13.587 8.199 1.00 75.50 289 ILE A N 1
ATOM 2312 C CA . ILE A 1 289 ? 7.790 14.684 8.063 1.00 75.50 289 ILE A CA 1
ATOM 2313 C C . ILE A 1 289 ? 6.650 14.454 9.040 1.00 75.50 289 ILE A C 1
ATOM 2315 O O . ILE A 1 289 ? 6.058 13.378 9.092 1.00 75.50 289 ILE A O 1
ATOM 2319 N N . TYR A 1 290 ? 6.340 15.503 9.792 1.00 71.69 290 TYR A N 1
ATOM 2320 C CA . TYR A 1 290 ? 5.129 15.611 10.584 1.00 71.69 290 TYR A CA 1
ATOM 2321 C C . TYR A 1 290 ? 4.508 16.979 10.295 1.00 71.69 290 TYR A C 1
ATOM 2323 O O . TYR A 1 290 ? 5.022 18.016 10.710 1.00 71.69 290 TYR A O 1
ATOM 2331 N N . ASN A 1 291 ? 3.432 16.977 9.518 1.00 72.00 291 ASN A N 1
ATOM 2332 C CA . ASN A 1 291 ? 2.698 18.136 9.035 1.00 72.00 291 ASN A CA 1
ATOM 2333 C C . ASN A 1 291 ? 1.218 17.995 9.433 1.00 72.00 291 ASN A C 1
ATOM 2335 O O . ASN A 1 291 ? 0.365 17.720 8.588 1.00 72.00 291 ASN A O 1
ATOM 2339 N N . PRO A 1 292 ? 0.870 18.185 10.719 1.00 63.09 292 PRO A N 1
ATOM 2340 C CA . PRO A 1 292 ? -0.486 17.950 11.212 1.00 63.09 292 PRO A CA 1
ATOM 2341 C C . PRO A 1 292 ? -1.516 18.936 10.645 1.00 63.09 292 PRO A C 1
ATOM 2343 O O . PRO A 1 292 ? -2.682 18.854 11.012 1.00 63.09 292 PRO A O 1
ATOM 2346 N N . SER A 1 293 ? -1.103 19.888 9.793 1.00 59.28 293 SER A N 1
ATOM 2347 C CA . SER A 1 293 ? -1.944 20.927 9.176 1.00 59.28 293 SER A CA 1
ATOM 2348 C C . SER A 1 293 ? -2.720 21.805 10.178 1.00 59.28 293 SER A C 1
ATOM 2350 O O . SER A 1 293 ? -3.469 22.691 9.780 1.00 59.28 293 SER A O 1
ATOM 2352 N N . ASP A 1 294 ? -2.487 21.606 11.479 1.00 57.62 294 ASP A N 1
ATOM 2353 C CA . ASP A 1 294 ? -3.096 22.302 12.604 1.00 57.62 294 ASP A CA 1
ATOM 2354 C C . ASP A 1 294 ? -2.015 22.653 13.641 1.00 57.62 294 ASP A C 1
ATOM 2356 O O . ASP A 1 294 ? -1.522 21.816 14.403 1.00 57.62 294 ASP A O 1
ATOM 2360 N N . MET A 1 295 ? -1.646 23.934 13.658 1.00 53.41 295 MET A N 1
ATOM 2361 C CA . MET A 1 295 ? -0.644 24.506 14.557 1.00 53.41 295 MET A CA 1
ATOM 2362 C C . MET A 1 295 ? -1.029 24.381 16.041 1.00 53.41 295 MET A C 1
ATOM 2364 O O . MET A 1 295 ? -0.142 24.281 16.891 1.00 53.41 295 MET A O 1
ATOM 2368 N N . LEU A 1 296 ? -2.326 24.380 16.376 1.00 55.25 296 LEU A N 1
ATOM 2369 C CA . LEU A 1 296 ? -2.780 24.277 17.765 1.00 55.25 296 LEU A CA 1
ATOM 2370 C C . LEU A 1 296 ? -2.529 22.872 18.316 1.00 55.25 296 LEU A C 1
ATOM 2372 O O . LEU A 1 296 ? -2.051 22.748 19.443 1.00 55.25 296 LEU A O 1
ATOM 2376 N N . ASN A 1 297 ? -2.737 21.831 17.507 1.00 55.69 297 ASN A N 1
ATOM 2377 C CA . ASN A 1 297 ? -2.394 20.458 17.887 1.00 55.69 297 ASN A CA 1
ATOM 2378 C C . ASN A 1 297 ? -0.880 20.276 18.077 1.00 55.69 297 ASN A C 1
ATOM 2380 O O . ASN A 1 297 ? -0.458 19.651 19.050 1.00 55.69 297 ASN A O 1
ATOM 2384 N N . SER A 1 298 ? -0.046 20.877 17.218 1.00 55.16 298 SER A N 1
ATOM 2385 C CA . SER A 1 298 ? 1.416 20.850 17.396 1.00 55.16 298 SER A CA 1
ATOM 2386 C C . SER A 1 298 ? 1.861 21.482 18.716 1.00 55.16 298 SER A C 1
ATOM 2388 O O . SER A 1 298 ? 2.749 20.957 19.385 1.00 55.16 298 SER A O 1
ATOM 2390 N N . LEU A 1 299 ? 1.242 22.598 19.112 1.00 56.09 299 LEU A N 1
ATOM 2391 C CA . LEU A 1 299 ? 1.580 23.309 20.347 1.00 56.09 299 LEU A CA 1
ATOM 2392 C C . LEU A 1 299 ? 1.099 22.561 21.594 1.00 56.09 299 LEU A C 1
ATOM 2394 O O . LEU A 1 299 ? 1.865 22.409 22.541 1.00 56.09 299 LEU A O 1
ATOM 2398 N N . VAL A 1 300 ? -0.140 22.064 21.591 1.00 59.12 300 VAL A N 1
ATOM 2399 C CA . VAL A 1 300 ? -0.722 21.341 22.735 1.00 59.12 300 VAL A CA 1
ATOM 2400 C C . VAL A 1 300 ? 0.033 20.041 23.023 1.00 59.12 300 VAL A C 1
ATOM 2402 O O . VAL A 1 300 ? 0.214 19.689 24.185 1.00 59.12 300 VAL A O 1
ATOM 2405 N N . HIS A 1 301 ? 0.513 19.343 21.991 1.00 56.84 301 HIS A N 1
ATOM 2406 C CA . HIS A 1 301 ? 1.164 18.038 22.153 1.00 56.84 301 HIS A CA 1
ATOM 2407 C C . HIS A 1 301 ? 2.692 18.089 22.166 1.00 56.84 301 HIS A C 1
ATOM 2409 O O . HIS A 1 301 ? 3.325 17.186 22.713 1.00 56.84 301 HIS A O 1
ATOM 2415 N N . GLY A 1 302 ? 3.293 19.134 21.597 1.00 54.28 302 GLY A N 1
ATOM 2416 C CA . GLY A 1 302 ? 4.740 19.311 21.608 1.00 54.28 302 GLY A CA 1
ATOM 2417 C C . GLY A 1 302 ? 5.304 19.770 22.955 1.00 54.28 302 GLY A C 1
ATOM 2418 O O . GLY A 1 302 ? 6.478 19.549 23.231 1.00 54.28 302 GLY A O 1
ATOM 2419 N N . LEU A 1 303 ? 4.478 20.384 23.806 1.00 53.47 303 LEU A N 1
ATOM 2420 C CA . LEU A 1 303 ? 4.922 20.960 25.078 1.00 53.47 303 LEU A CA 1
ATOM 2421 C C . LEU A 1 303 ? 5.070 19.944 26.224 1.00 53.47 303 LEU A C 1
ATOM 2423 O O . LEU A 1 303 ? 5.738 20.269 27.200 1.00 53.47 303 LEU A O 1
ATOM 2427 N N . ASP A 1 304 ? 4.482 18.747 26.116 1.00 52.06 304 ASP A N 1
ATOM 2428 C CA . ASP A 1 304 ? 4.311 17.831 27.262 1.00 52.06 304 ASP A CA 1
ATOM 2429 C C . ASP A 1 304 ? 4.907 16.420 27.044 1.00 52.06 304 ASP A C 1
ATOM 2431 O O . ASP A 1 304 ? 4.636 15.502 27.814 1.00 52.06 304 ASP A O 1
ATOM 2435 N N . ASN A 1 305 ? 5.710 16.210 25.990 1.00 53.19 305 ASN A N 1
ATOM 2436 C CA . ASN A 1 305 ? 6.239 14.887 25.625 1.00 53.19 305 ASN A CA 1
ATOM 2437 C C . ASN A 1 305 ? 7.735 14.906 25.255 1.00 53.19 305 ASN A C 1
ATOM 2439 O O . ASN A 1 305 ? 8.157 15.686 24.402 1.00 53.19 305 ASN A O 1
ATOM 2443 N N . ASP A 1 306 ? 8.492 13.914 25.747 1.00 55.19 306 ASP A N 1
ATOM 2444 C CA . ASP A 1 306 ? 9.880 13.584 25.342 1.00 55.19 306 ASP A CA 1
ATOM 2445 C C . ASP A 1 306 ? 10.021 13.199 23.843 1.00 55.19 306 ASP A C 1
ATOM 2447 O O . ASP A 1 306 ? 11.111 12.919 23.354 1.00 55.19 306 ASP A O 1
ATOM 2451 N N . ASN A 1 307 ? 8.915 13.191 23.087 1.00 55.44 307 ASN A N 1
ATOM 2452 C CA . ASN A 1 307 ? 8.838 12.864 21.660 1.00 55.44 307 ASN A CA 1
ATOM 2453 C C . ASN A 1 307 ? 8.699 14.095 20.746 1.00 55.44 307 ASN A C 1
ATOM 2455 O O . ASN A 1 307 ? 8.392 13.926 19.565 1.00 55.44 307 ASN A O 1
ATOM 2459 N N . PHE A 1 308 ? 8.927 15.319 21.245 1.00 56.97 308 PHE A N 1
ATOM 2460 C CA . PHE A 1 308 ? 8.897 16.544 20.424 1.00 56.97 308 PHE A CA 1
ATOM 2461 C C . PHE A 1 308 ? 9.727 16.410 19.141 1.00 56.97 308 PHE A C 1
ATOM 2463 O O . PHE A 1 308 ? 9.322 16.850 18.068 1.00 56.97 308 PHE A O 1
ATOM 2470 N N . ASP A 1 309 ? 10.848 15.696 19.231 1.00 59.53 309 ASP A N 1
ATOM 2471 C CA . ASP A 1 309 ? 11.728 15.411 18.107 1.00 59.53 309 ASP A CA 1
ATOM 2472 C C . ASP A 1 309 ? 11.065 14.672 16.936 1.00 59.53 309 ASP A C 1
ATOM 2474 O O . ASP A 1 309 ? 11.570 14.771 15.820 1.00 59.53 309 ASP A O 1
ATOM 2478 N N . ARG A 1 310 ? 9.965 13.945 17.159 1.00 56.47 310 ARG A N 1
ATOM 2479 C CA . ARG A 1 310 ? 9.191 13.264 16.109 1.00 56.47 310 ARG A CA 1
ATOM 2480 C C . ARG A 1 310 ? 8.056 14.120 15.537 1.00 56.47 310 ARG A C 1
ATOM 2482 O O . ARG A 1 310 ? 7.471 13.737 14.530 1.00 56.47 310 ARG A O 1
ATOM 2489 N N . LEU A 1 311 ? 7.749 15.248 16.179 1.00 55.72 311 LEU A N 1
ATOM 2490 C CA . LEU A 1 311 ? 6.629 16.145 15.867 1.00 55.72 311 LEU A CA 1
ATOM 2491 C C . LEU A 1 311 ? 7.074 17.420 15.128 1.00 55.72 311 LEU A C 1
ATOM 2493 O O . LEU A 1 311 ? 6.286 18.346 14.944 1.00 55.72 311 LEU A O 1
ATOM 2497 N N . VAL A 1 312 ? 8.337 17.484 14.709 1.00 56.28 312 VAL A N 1
ATOM 2498 C CA . VAL A 1 312 ? 8.890 18.567 13.890 1.00 56.28 312 VAL A CA 1
ATOM 2499 C C . VAL A 1 312 ? 9.357 17.960 12.567 1.00 56.28 312 VAL A C 1
ATOM 2501 O O . VAL A 1 312 ? 10.028 16.927 12.608 1.00 56.28 312 VAL A O 1
ATOM 2504 N N . PRO A 1 313 ? 9.049 18.565 11.403 1.00 57.38 313 PRO A N 1
ATOM 2505 C CA . PRO A 1 313 ? 9.612 18.126 10.132 1.00 57.38 313 PRO A CA 1
ATOM 2506 C C . PRO A 1 313 ? 11.143 18.146 10.184 1.00 57.38 313 PRO A C 1
ATOM 2508 O O . PRO A 1 313 ? 11.750 19.154 10.553 1.00 57.38 313 PRO A O 1
ATOM 2511 N N . LYS A 1 314 ? 11.771 17.035 9.810 1.00 62.44 314 LYS A N 1
ATOM 2512 C CA . LYS A 1 314 ? 13.217 16.837 9.811 1.00 62.44 314 LYS A CA 1
ATOM 2513 C C . LYS A 1 314 ? 13.649 16.189 8.505 1.00 62.44 314 LYS A C 1
ATOM 2515 O O . LYS A 1 314 ? 13.169 15.125 8.127 1.00 62.44 314 LYS A O 1
ATOM 2520 N N . PHE A 1 315 ? 14.625 16.814 7.863 1.00 60.47 315 PHE A N 1
ATOM 2521 C CA . PHE A 1 315 ? 15.373 16.226 6.761 1.00 60.47 315 PHE A CA 1
ATOM 2522 C C . PHE A 1 315 ? 16.796 15.992 7.247 1.00 60.47 315 PHE A C 1
ATOM 2524 O O . PHE A 1 315 ? 17.402 16.874 7.860 1.00 60.47 315 PHE A O 1
ATOM 2531 N N . GLN A 1 316 ? 17.307 14.787 7.032 1.00 63.97 316 GLN A N 1
ATOM 2532 C CA . GLN A 1 316 ? 18.655 14.406 7.420 1.00 63.97 316 GLN A CA 1
ATOM 2533 C C . GLN A 1 316 ? 19.371 13.779 6.229 1.00 63.97 316 GLN A C 1
ATOM 2535 O O . GLN A 1 316 ? 18.836 12.917 5.533 1.00 63.97 316 GLN A O 1
ATOM 2540 N N . LEU A 1 317 ? 20.613 14.204 6.020 1.00 58.62 317 LEU A N 1
ATOM 2541 C CA . LEU A 1 317 ? 21.534 13.550 5.102 1.00 58.62 317 LEU A CA 1
ATOM 2542 C C . LEU A 1 317 ? 22.378 12.568 5.911 1.00 58.62 317 LEU A C 1
ATOM 2544 O O . LEU A 1 317 ? 23.166 12.975 6.768 1.00 58.62 317 LEU A O 1
ATOM 2548 N N . ALA A 1 318 ? 22.190 11.277 5.659 1.00 61.81 318 ALA A N 1
ATOM 2549 C CA . ALA A 1 318 ? 22.970 10.216 6.272 1.00 61.81 318 ALA A CA 1
ATOM 2550 C C . ALA A 1 318 ? 24.095 9.822 5.311 1.00 61.81 318 ALA A C 1
ATOM 2552 O O . ALA A 1 318 ? 23.883 9.090 4.348 1.00 61.81 318 ALA A O 1
ATOM 2553 N N . PHE A 1 319 ? 25.301 10.328 5.557 1.00 53.44 319 PHE A N 1
ATOM 2554 C CA . PHE A 1 319 ? 26.482 9.931 4.793 1.00 53.44 319 PHE A CA 1
ATOM 2555 C C . PHE A 1 319 ? 26.884 8.500 5.152 1.00 53.44 319 PHE A C 1
ATOM 2557 O O . PHE A 1 319 ? 26.900 8.146 6.334 1.00 53.44 319 PHE A O 1
ATOM 2564 N N . ASP A 1 320 ? 27.244 7.694 4.149 1.00 52.47 320 ASP A N 1
ATOM 2565 C CA . ASP A 1 320 ? 27.871 6.399 4.410 1.00 52.47 320 ASP A CA 1
ATOM 2566 C C . ASP A 1 320 ? 29.194 6.670 5.142 1.00 52.47 320 ASP A C 1
ATOM 2568 O O . ASP A 1 320 ? 30.111 7.305 4.613 1.00 52.47 320 ASP A O 1
ATOM 2572 N N . GLY A 1 321 ? 29.264 6.249 6.405 1.00 41.91 321 GLY A N 1
ATOM 2573 C CA . GLY A 1 321 ? 30.463 6.379 7.215 1.00 41.91 321 GLY A CA 1
ATOM 2574 C C . GLY A 1 321 ? 31.592 5.571 6.588 1.00 41.91 321 GLY A C 1
ATOM 2575 O O . GLY A 1 321 ? 31.574 4.345 6.620 1.00 41.91 321 GLY A O 1
ATOM 2576 N N . SER A 1 322 ? 32.591 6.257 6.041 1.00 32.81 322 SER A N 1
ATOM 2577 C CA . SER A 1 322 ? 33.923 5.691 5.878 1.00 32.81 322 SER A CA 1
ATOM 2578 C C . SER A 1 322 ? 34.513 5.470 7.271 1.00 32.81 322 SER A C 1
ATOM 2580 O O . SER A 1 322 ? 34.978 6.428 7.898 1.00 32.81 322 SER A O 1
ATOM 2582 N N . SER A 1 323 ? 34.439 4.235 7.763 1.00 31.34 323 SER A N 1
ATOM 2583 C CA . SER A 1 323 ? 35.397 3.707 8.736 1.00 31.34 323 SER A CA 1
ATOM 2584 C C . SER A 1 323 ? 36.698 3.298 8.058 1.00 31.34 323 SER A C 1
ATOM 2586 O O . SER A 1 323 ? 36.650 2.795 6.911 1.00 31.34 323 SER A O 1
#

Solvent-accessible surface area (backbone atoms only — not comparable to full-atom values): 18048 Å² total; per-residue (Å²): 109,73,67,56,58,52,51,50,51,50,49,22,64,76,66,74,43,62,50,72,77,44,77,47,74,48,75,38,75,67,50,89,82,43,43,65,61,46,17,58,46,60,76,69,54,84,40,52,66,47,42,30,40,40,43,62,40,97,82,74,74,51,73,75,47,74,46,77,51,80,62,59,75,79,81,81,79,83,46,74,41,58,66,28,31,36,29,73,40,58,77,85,58,58,66,67,59,56,50,50,54,51,50,53,53,34,47,76,72,70,50,52,42,32,39,32,41,32,36,41,38,78,93,57,34,35,32,34,41,39,33,40,37,60,76,82,60,71,67,56,41,58,52,39,51,51,52,41,37,75,69,70,77,47,57,71,77,78,52,69,82,54,51,60,66,50,41,49,52,51,49,45,48,64,71,43,75,93,53,63,72,38,89,36,40,20,64,59,49,40,43,38,44,73,73,64,61,32,41,82,57,59,78,44,61,29,47,61,53,44,78,38,39,88,75,53,37,75,67,56,51,48,34,47,58,35,2,29,67,43,63,13,58,31,26,21,46,51,73,28,39,52,87,42,56,74,52,28,54,53,47,53,51,14,49,46,43,17,26,59,91,39,58,73,61,34,55,56,49,50,57,52,48,54,64,48,52,75,53,85,88,59,50,36,44,34,42,36,42,35,41,78,90,41,71,66,59,52,54,70,56,44,75,79,44,101,55,38,81,70,64,44,66,44,78,46,80,47,60,69,77,84,126

Sequence (323 aa):
MHEIAKYVDLLSRDKALPKSKIRAIVASTTWHELLVPFSYYASTVDFPLEGYSLDMDTDGITVLDAHRIEALSAPDERTLTWHQRWIPLTPDKDVAHVWNEIREELSKLGIFDFVGLHLEGERSKQAIVLCLGTIQDTDRRAEFVHLLVSQGLFDEDDLKEEATEQLALMALSNAATGISFNICYPEKINSMVFLHRWILGRWFREGIFNDQAGLFQDQELLDMVQGWSGLGQSTYSGRARPQNSSQWDKFEQGIRLALAPNLPAQLIVDGWLEEHGDNTGKYDVVAQIYNPSDMLNSLVHGLDNDNFDRLVPKFQLAFDGSS

Nearest PDB structures (foldseek):
  2zho-assembly2_C  TM=5.242E-01  e=2.697E-01  Thermus thermophilus
  3l76-assembly1_B  TM=2.614E-01  e=4.923E-02  Synechocystis sp. PCC 6803
  2cg8-assembly1_B-2  TM=3.913E-01  e=5.503E-01  Streptococcus pneumoniae
  3l76-assembly1_A  TM=2.851E-01  e=1.558E-01  Synechocystis sp. PCC 6803
  4go7-assembly1_X-2  TM=2.897E-01  e=2.849E-01  Mycobacterium tuberculosis

Secondary structure (DSSP, 8-state):
-HHHHHHHHHHHHHHT--GGG--EEEEES--TTTHHHHHHHHTT-SS-EEEEEEEEPTTSSSEEEEEEEPPPPPPPP--EEEEEEEEEE-TTS-HHHHHHHHHHHHHHTT---EEEEEEE-GGG-EEEEEEEEP---HHHHHHHHHHHHHTTS--GGGGSSS-HHHHHHHHHHHH-TTS--EEE-HHHHHHHHHTS-PEEEEEEEETHHHHTTTTS-HHHHHHHHTTTTTT-SSEEEEEE-TT-HHHHHHHHHHHHHHHTT-HHHHHHHHHHHHHHHSS-SSEEEEEEEE--S-HHHHHHHHSS-TTGGGSS-EEEEEE----